Protein AF-A0A7R9T7M6-F1 (afdb_monomer_lite)

InterPro domains:
  IPR004457 Zinc finger, ZPR1-type [SM00709] (101-233)
  IPR042451 ZPR1, A/B domain [G3DSA:2.60.120.1040] (123-251)

Secondary structure (DSSP, 8-state):
-------GGG--HHHHHHHHHHH------HHHHHHHHHHHHHHHHHSTT--EEHHHHHHHHHHHHT-SSHHHHHHHHTS-HHHHHTT-TTEEEEEEE-TTSTT-EEEEEEEPPPPPTTT---EEEEEEE-SHHHHT-EEEE-TT-EEEEGGGTEEE---SS-EEEEHHHHHHHHHHHHHHHHHHH---TT-HHHHHHHHHHHHHHHHHHHHHTTSS-EEEEEEETTS--EEES-TT-EEEEPPTTS----TTHHHHHHHHHHHHHT-----

Structure (mmCIF, N/CA/C/O backbone):
data_AF-A0A7R9T7M6-F1
#
_entry.id   AF-A0A7R9T7M6-F1
#
loop_
_atom_site.group_PDB
_atom_site.id
_atom_site.type_symbol
_atom_site.label_atom_id
_atom_site.label_alt_id
_atom_site.label_comp_id
_atom_site.label_asym_id
_atom_site.label_entity_id
_atom_site.label_seq_id
_atom_site.pdbx_PDB_ins_code
_atom_site.Cartn_x
_atom_site.Cartn_y
_atom_site.Cartn_z
_atom_site.occupancy
_atom_site.B_iso_or_equiv
_atom_site.auth_seq_id
_atom_site.auth_comp_id
_atom_site.auth_asym_id
_atom_site.auth_atom_id
_atom_site.pdbx_PDB_model_num
ATOM 1 N N . MET A 1 1 ? 20.165 -19.555 -11.613 1.00 26.59 1 MET A N 1
ATOM 2 C CA . MET A 1 1 ? 18.850 -20.004 -12.115 1.00 26.59 1 MET A CA 1
ATOM 3 C C . MET A 1 1 ? 17.919 -18.823 -11.956 1.00 26.59 1 MET A C 1
ATOM 5 O O . MET A 1 1 ? 17.530 -18.530 -10.836 1.00 26.59 1 MET A O 1
ATOM 9 N N . VAL A 1 2 ? 17.694 -18.078 -13.038 1.00 29.91 2 VAL A N 1
ATOM 10 C CA . VAL A 1 2 ? 16.733 -16.970 -13.051 1.00 29.91 2 VAL A CA 1
ATOM 11 C C . VAL A 1 2 ? 15.362 -17.619 -12.902 1.00 29.91 2 VAL A C 1
ATOM 13 O O . VAL A 1 2 ? 15.039 -18.523 -13.669 1.00 29.91 2 VAL A O 1
ATOM 16 N N . ALA A 1 3 ? 14.625 -17.280 -11.847 1.00 33.56 3 ALA A N 1
ATOM 17 C CA . ALA A 1 3 ? 13.249 -17.732 -11.719 1.00 33.56 3 ALA A CA 1
ATOM 18 C C . ALA A 1 3 ? 12.475 -17.236 -12.946 1.00 33.56 3 ALA A C 1
ATOM 20 O O . ALA A 1 3 ? 12.619 -16.064 -13.285 1.00 33.56 3 ALA A O 1
ATOM 21 N N . ASP A 1 4 ? 11.690 -18.105 -13.590 1.00 39.44 4 ASP A N 1
ATOM 22 C CA . ASP A 1 4 ? 10.742 -17.694 -14.630 1.00 39.44 4 ASP A CA 1
ATOM 23 C C . ASP A 1 4 ? 9.911 -16.528 -14.080 1.00 39.44 4 ASP A C 1
ATOM 25 O O . ASP A 1 4 ? 9.078 -16.711 -13.185 1.00 39.44 4 ASP A O 1
ATOM 29 N N . LYS A 1 5 ? 10.192 -15.310 -14.556 1.00 51.59 5 LYS A N 1
ATOM 30 C CA . LYS A 1 5 ? 9.305 -14.172 -14.347 1.00 51.59 5 LYS A CA 1
ATOM 31 C C . LYS A 1 5 ? 8.042 -14.488 -15.131 1.00 51.59 5 LYS A C 1
ATOM 33 O O . LYS A 1 5 ? 8.109 -14.677 -16.343 1.00 51.59 5 LYS A O 1
ATOM 38 N N . LYS A 1 6 ? 6.904 -14.569 -14.442 1.00 55.44 6 LYS A N 1
ATOM 39 C CA . LYS A 1 6 ? 5.615 -14.560 -15.131 1.00 55.44 6 LYS A CA 1
ATOM 40 C C . LYS A 1 6 ? 5.494 -13.241 -15.891 1.00 55.44 6 LYS A C 1
ATOM 42 O O . LYS A 1 6 ? 5.838 -12.184 -15.363 1.00 55.44 6 LYS A O 1
ATOM 47 N N . ASP A 1 7 ? 5.071 -13.333 -17.142 1.00 62.75 7 ASP A N 1
ATOM 48 C CA . ASP A 1 7 ? 4.984 -12.209 -18.064 1.00 62.75 7 ASP A CA 1
ATOM 49 C C . ASP A 1 7 ? 3.784 -11.316 -17.721 1.00 62.75 7 ASP A C 1
ATOM 51 O O . ASP A 1 7 ? 2.726 -11.434 -18.332 1.00 62.75 7 ASP A O 1
ATOM 55 N N . LEU A 1 8 ? 3.946 -10.431 -16.728 1.00 64.00 8 LEU A N 1
ATOM 56 C CA . LEU A 1 8 ? 2.898 -9.502 -16.280 1.00 64.00 8 LEU A CA 1
ATOM 57 C C . LEU A 1 8 ? 2.374 -8.583 -17.393 1.00 64.00 8 LEU A C 1
ATOM 59 O O . LEU A 1 8 ? 1.285 -8.038 -17.242 1.00 64.00 8 LEU A O 1
ATOM 63 N N . ALA A 1 9 ? 3.105 -8.410 -18.502 1.00 59.19 9 ALA A N 1
ATOM 64 C CA . ALA A 1 9 ? 2.624 -7.633 -19.645 1.00 59.19 9 ALA A CA 1
ATOM 65 C C . ALA A 1 9 ? 1.477 -8.334 -20.396 1.00 59.19 9 ALA A C 1
ATOM 67 O O . ALA A 1 9 ? 0.736 -7.678 -21.126 1.00 59.19 9 ALA A O 1
ATOM 68 N N . ASN A 1 10 ? 1.322 -9.647 -20.203 1.00 64.19 10 ASN A N 1
ATOM 69 C CA . ASN A 1 10 ? 0.292 -10.479 -20.822 1.00 64.19 10 ASN A CA 1
ATOM 70 C C . ASN A 1 10 ? -0.697 -11.070 -19.801 1.00 64.19 10 ASN A C 1
ATOM 72 O O . ASN A 1 10 ? -1.450 -11.984 -20.135 1.00 64.19 10 ASN A O 1
ATOM 76 N N . VAL A 1 11 ? -0.690 -10.578 -18.559 1.00 62.06 11 VAL A N 1
ATOM 77 C CA . VAL A 1 11 ? -1.586 -11.050 -17.497 1.00 62.06 11 VAL A CA 1
ATOM 78 C C . VAL A 1 11 ? -2.894 -10.277 -17.536 1.00 62.06 11 VAL A C 1
ATOM 80 O O . VAL A 1 11 ? -2.900 -9.047 -17.547 1.00 62.06 11 VAL A O 1
ATOM 83 N N . ASP A 1 12 ? -4.005 -11.011 -17.523 1.00 72.31 12 ASP A N 1
ATOM 84 C CA . ASP A 1 12 ? -5.342 -10.429 -17.432 1.00 72.31 12 ASP A CA 1
ATOM 85 C C . ASP A 1 12 ? -5.496 -9.615 -16.136 1.00 72.31 12 ASP A C 1
ATOM 87 O O . ASP A 1 12 ? -4.990 -10.004 -15.078 1.00 72.31 12 ASP A O 1
ATOM 91 N N . ALA A 1 13 ? -6.239 -8.505 -16.199 1.00 75.12 13 ALA A N 1
ATOM 92 C CA . ALA A 1 13 ? -6.405 -7.575 -15.077 1.00 75.12 13 ALA A CA 1
ATOM 93 C C . ALA A 1 13 ? -6.830 -8.254 -13.763 1.00 75.12 13 ALA A C 1
ATOM 95 O O . ALA A 1 13 ? -6.310 -7.911 -12.706 1.00 75.12 13 ALA A O 1
ATOM 96 N N . GLU A 1 14 ? -7.693 -9.270 -13.850 1.00 74.94 14 GLU A N 1
ATOM 97 C CA . GLU A 1 14 ? -8.185 -10.057 -12.712 1.00 74.94 14 GLU A CA 1
ATOM 98 C C . GLU A 1 14 ? -7.056 -10.695 -11.882 1.00 74.94 14 GLU A C 1
ATOM 100 O O . GLU A 1 14 ? -7.144 -10.775 -10.660 1.00 74.94 14 GLU A O 1
ATOM 105 N N . ASN A 1 15 ? -5.966 -11.121 -12.528 1.00 76.50 15 ASN A N 1
ATOM 106 C CA . ASN A 1 15 ? -4.868 -11.828 -11.863 1.00 76.50 15 ASN A CA 1
ATOM 107 C C . ASN A 1 15 ? -3.643 -10.943 -11.606 1.00 76.50 15 ASN A C 1
ATOM 109 O O . ASN A 1 15 ? -2.730 -11.362 -10.890 1.00 76.50 15 ASN A O 1
ATOM 113 N N . PHE A 1 16 ? -3.618 -9.722 -12.144 1.00 78.19 16 PHE A N 1
ATOM 114 C CA . PHE A 1 16 ? -2.448 -8.845 -12.140 1.00 78.19 16 PHE A CA 1
ATOM 115 C C . PHE A 1 16 ? -1.854 -8.638 -10.738 1.00 78.19 16 PHE A C 1
ATOM 117 O O . PHE A 1 16 ? -0.660 -8.864 -10.526 1.00 78.19 16 PHE A O 1
ATOM 124 N N . GLY A 1 17 ? -2.682 -8.268 -9.756 1.00 66.25 17 GLY A N 1
ATOM 125 C CA . GLY A 1 17 ? -2.219 -8.031 -8.388 1.00 66.25 17 GLY A CA 1
ATOM 126 C C . GLY A 1 17 ? -1.699 -9.291 -7.692 1.00 66.25 17 GLY A C 1
ATOM 127 O O . GLY A 1 17 ? -0.686 -9.241 -6.994 1.00 66.25 17 GLY A O 1
ATOM 128 N N . SER A 1 18 ? -2.338 -10.443 -7.914 1.00 73.62 18 SER A N 1
ATOM 129 C CA . SER A 1 18 ? -1.882 -11.712 -7.334 1.00 73.62 18 SER A CA 1
ATOM 130 C C . SER A 1 18 ? -0.557 -12.167 -7.948 1.00 73.62 18 SER A C 1
ATOM 132 O O . SER A 1 18 ? 0.359 -12.562 -7.227 1.00 73.62 18 SER A O 1
ATOM 134 N N . GLU A 1 19 ? -0.422 -12.084 -9.273 1.00 72.88 19 GLU A N 1
ATOM 135 C CA . GLU A 1 19 ? 0.810 -12.465 -9.970 1.00 72.88 19 GLU A CA 1
ATOM 136 C C . GLU A 1 19 ? 1.983 -11.546 -9.604 1.00 72.88 19 GLU A C 1
ATOM 138 O O . GLU A 1 19 ? 3.129 -11.996 -9.474 1.00 72.88 19 GLU A O 1
ATOM 143 N N . MET A 1 20 ? 1.684 -10.271 -9.353 1.00 68.88 20 MET A N 1
ATOM 144 C CA . MET A 1 20 ? 2.630 -9.317 -8.792 1.00 68.88 20 MET A CA 1
ATOM 145 C C . MET A 1 20 ? 3.139 -9.775 -7.424 1.00 68.88 20 MET A C 1
ATOM 147 O O . MET A 1 20 ? 4.343 -9.888 -7.212 1.00 68.88 20 MET A O 1
ATOM 151 N N . LEU A 1 21 ? 2.247 -10.129 -6.503 1.00 65.38 21 LEU A N 1
ATOM 152 C CA . LEU A 1 21 ? 2.640 -10.629 -5.181 1.00 65.38 21 LEU A CA 1
ATOM 153 C C . LEU A 1 21 ? 3.365 -11.993 -5.228 1.00 65.38 21 LEU A C 1
ATOM 155 O O . LEU A 1 21 ? 4.101 -12.346 -4.304 1.00 65.38 21 LEU A O 1
ATOM 159 N N . ASP A 1 22 ? 3.189 -12.781 -6.290 1.00 66.50 22 ASP A N 1
ATOM 160 C CA . ASP A 1 22 ? 3.896 -14.051 -6.517 1.00 66.50 22 ASP A CA 1
ATOM 161 C C . ASP A 1 22 ? 5.348 -13.913 -6.962 1.00 66.50 22 ASP A C 1
ATOM 163 O O . ASP A 1 22 ? 6.158 -14.814 -6.718 1.00 66.50 22 ASP A O 1
ATOM 167 N N . SER A 1 23 ? 5.693 -12.793 -7.581 1.00 61.81 23 SER A N 1
ATOM 168 C CA . SER A 1 23 ? 7.027 -12.568 -8.134 1.00 61.81 23 SER A CA 1
ATOM 169 C C . SER A 1 23 ? 7.979 -11.859 -7.169 1.00 61.81 23 SER A C 1
ATOM 171 O O . SER A 1 23 ? 9.188 -11.907 -7.394 1.00 61.81 23 SER A O 1
ATOM 173 N N . PHE A 1 24 ? 7.487 -11.310 -6.052 1.00 63.59 24 PHE A N 1
ATOM 174 C CA . PHE A 1 24 ? 8.335 -10.780 -4.980 1.00 63.59 24 PHE A CA 1
ATOM 175 C C . PHE A 1 24 ? 9.126 -11.907 -4.293 1.00 63.59 24 PHE A C 1
ATOM 177 O O . PHE A 1 24 ? 8.560 -12.757 -3.604 1.00 63.59 24 PHE A O 1
ATOM 184 N N . LYS A 1 25 ? 10.452 -11.927 -4.490 1.00 59.00 25 LYS A N 1
ATOM 185 C CA . LYS A 1 25 ? 11.359 -12.965 -3.951 1.00 59.00 25 LYS A CA 1
ATOM 186 C C . LYS A 1 25 ? 12.573 -12.427 -3.177 1.00 59.00 25 LYS A C 1
ATOM 188 O O . LYS A 1 25 ? 13.532 -13.174 -2.999 1.00 59.00 25 LYS A O 1
ATOM 193 N N . ILE A 1 26 ? 12.560 -11.174 -2.719 1.00 59.03 26 ILE A N 1
ATOM 194 C CA . ILE A 1 26 ? 13.730 -10.556 -2.066 1.00 59.03 26 ILE A CA 1
ATOM 195 C C . ILE A 1 26 ? 13.467 -10.276 -0.584 1.00 59.03 26 ILE A C 1
ATOM 197 O O . ILE A 1 26 ? 12.419 -9.748 -0.226 1.00 59.03 26 ILE A O 1
ATOM 201 N N . ASP A 1 27 ? 14.442 -10.613 0.262 1.00 57.72 27 ASP A N 1
ATOM 202 C CA . ASP A 1 27 ? 14.454 -10.355 1.708 1.00 57.72 27 ASP A CA 1
ATOM 203 C C . ASP A 1 27 ? 15.099 -8.988 2.026 1.00 57.72 27 ASP A C 1
ATOM 205 O O . ASP A 1 27 ? 16.251 -8.909 2.461 1.00 57.72 27 ASP A O 1
ATOM 209 N N . ILE A 1 28 ? 14.362 -7.902 1.780 1.00 60.88 28 ILE A N 1
ATOM 210 C CA . ILE A 1 28 ? 14.754 -6.512 2.096 1.00 60.88 28 ILE A CA 1
ATOM 211 C C . ILE A 1 28 ? 13.865 -5.975 3.224 1.00 60.88 28 ILE A C 1
ATOM 213 O O . ILE A 1 28 ? 12.749 -6.459 3.435 1.00 60.88 28 ILE A O 1
ATOM 217 N N . SER A 1 29 ? 14.356 -4.988 3.985 1.00 63.25 29 SER A N 1
ATOM 218 C CA . SER A 1 29 ? 13.509 -4.308 4.969 1.00 63.25 29 SER A CA 1
ATOM 219 C C . SER A 1 29 ? 12.301 -3.676 4.256 1.00 63.25 29 SER A C 1
ATOM 221 O O . SER A 1 29 ? 12.429 -3.076 3.190 1.00 63.25 29 SER A O 1
ATOM 223 N N . HIS A 1 30 ? 11.102 -3.830 4.820 1.00 59.34 30 HIS A N 1
ATOM 224 C CA . HIS A 1 30 ? 9.874 -3.394 4.141 1.00 59.34 30 HIS A CA 1
ATOM 225 C C . HIS A 1 30 ? 9.868 -1.870 3.911 1.00 59.34 30 HIS A C 1
ATOM 227 O O . HIS A 1 30 ? 9.389 -1.400 2.886 1.00 59.34 30 HIS A O 1
ATOM 233 N N . GLN A 1 31 ? 10.502 -1.116 4.815 1.00 62.97 31 GLN A N 1
ATOM 234 C CA . GLN A 1 31 ? 10.629 0.337 4.738 1.00 62.97 31 GLN A CA 1
ATOM 235 C C . GLN A 1 31 ? 11.532 0.811 3.587 1.00 62.97 31 GLN A C 1
ATOM 237 O O . GLN A 1 31 ? 11.170 1.754 2.887 1.00 62.97 31 GLN A O 1
ATOM 242 N N . GLU A 1 32 ? 12.686 0.170 3.369 1.00 67.25 32 GLU A N 1
ATOM 243 C CA . GLU A 1 32 ? 13.579 0.548 2.263 1.00 67.25 32 GLU A CA 1
ATOM 244 C C . GLU A 1 32 ? 12.990 0.131 0.915 1.00 67.25 32 GLU A C 1
ATOM 246 O O . GLU A 1 32 ? 13.025 0.891 -0.050 1.00 67.25 32 GLU A O 1
ATOM 251 N N . MET A 1 33 ? 12.335 -1.031 0.866 1.00 67.25 33 MET A N 1
ATOM 252 C CA . MET A 1 33 ? 11.609 -1.465 -0.326 1.00 67.25 33 MET A CA 1
ATOM 253 C C . MET A 1 33 ? 10.501 -0.476 -0.707 1.00 67.25 33 MET A C 1
ATOM 255 O O . MET A 1 33 ? 10.380 -0.115 -1.877 1.00 67.25 33 MET A O 1
ATOM 259 N N . GLU A 1 34 ? 9.711 -0.016 0.266 1.00 67.62 34 GLU A N 1
ATOM 260 C CA . GLU A 1 34 ? 8.653 0.967 0.036 1.00 67.62 34 GLU A CA 1
ATOM 261 C C . GLU A 1 34 ? 9.217 2.274 -0.530 1.00 67.62 34 GLU A C 1
ATOM 263 O O . GLU A 1 34 ? 8.734 2.751 -1.556 1.00 67.62 34 GLU A O 1
ATOM 268 N N . ARG A 1 35 ? 10.261 2.826 0.100 1.00 73.56 35 ARG A N 1
ATOM 269 C CA . ARG A 1 35 ? 10.910 4.068 -0.348 1.00 73.56 35 ARG A CA 1
ATOM 270 C C . ARG A 1 35 ? 11.387 3.962 -1.792 1.00 73.56 35 ARG A C 1
ATOM 272 O O . ARG A 1 35 ? 11.075 4.827 -2.603 1.00 73.56 35 ARG A O 1
ATOM 279 N N . ILE A 1 36 ? 12.061 2.868 -2.132 1.00 77.81 36 ILE A N 1
ATOM 280 C CA . ILE A 1 36 ? 12.611 2.663 -3.473 1.00 77.81 36 ILE A CA 1
ATOM 281 C C . ILE A 1 36 ? 11.504 2.474 -4.513 1.00 77.81 36 ILE A C 1
ATOM 283 O O . ILE A 1 36 ? 11.576 3.067 -5.585 1.00 77.81 36 ILE A O 1
ATOM 287 N N . ILE A 1 37 ? 10.461 1.688 -4.218 1.00 74.44 37 ILE A N 1
ATOM 288 C CA . ILE A 1 37 ? 9.318 1.519 -5.133 1.00 74.44 37 ILE A CA 1
ATOM 289 C C . ILE A 1 37 ? 8.630 2.864 -5.374 1.00 74.44 37 ILE A C 1
ATOM 291 O O . ILE A 1 37 ? 8.302 3.194 -6.512 1.00 74.44 37 ILE A O 1
ATOM 295 N N . VAL A 1 38 ? 8.444 3.655 -4.316 1.00 74.31 38 VAL A N 1
ATOM 296 C CA . VAL A 1 38 ? 7.836 4.982 -4.402 1.00 74.31 38 VAL A CA 1
ATOM 297 C C . VAL A 1 38 ? 8.641 5.913 -5.311 1.00 74.31 38 VAL A C 1
ATOM 299 O O . VAL A 1 38 ? 8.046 6.546 -6.187 1.00 74.31 38 VAL A O 1
ATOM 302 N N . GLU A 1 39 ? 9.962 5.983 -5.142 1.00 80.56 39 GLU A N 1
ATOM 303 C CA . GLU A 1 39 ? 10.810 6.828 -5.990 1.00 80.56 39 GLU A CA 1
ATOM 304 C C . GLU A 1 39 ? 10.889 6.300 -7.432 1.00 80.56 39 GLU A C 1
ATOM 306 O O . GLU A 1 39 ? 10.740 7.065 -8.384 1.00 80.56 39 GLU A O 1
ATOM 311 N N . LEU A 1 40 ? 10.985 4.982 -7.637 1.00 78.38 40 LEU A N 1
ATOM 312 C CA . LEU A 1 40 ? 10.927 4.373 -8.974 1.00 78.38 40 LEU A CA 1
ATOM 313 C C . LEU A 1 40 ? 9.618 4.691 -9.709 1.00 78.38 40 LEU A C 1
ATOM 315 O O . LEU A 1 40 ? 9.636 4.982 -10.910 1.00 78.38 40 LEU A O 1
ATOM 319 N N . GLU A 1 41 ? 8.481 4.667 -9.009 1.00 73.56 41 GLU A N 1
ATOM 320 C CA . GLU A 1 41 ? 7.201 5.083 -9.581 1.00 73.56 41 GLU A CA 1
ATOM 321 C C . GLU A 1 41 ? 7.191 6.571 -9.939 1.00 73.56 41 GLU A C 1
ATOM 323 O O . GLU A 1 41 ? 6.655 6.934 -10.988 1.00 73.56 41 GLU A O 1
ATOM 328 N N . LEU A 1 42 ? 7.764 7.438 -9.098 1.00 75.94 42 LEU A N 1
ATOM 329 C CA . LEU A 1 42 ? 7.875 8.871 -9.384 1.00 75.94 42 LEU A CA 1
ATOM 330 C C . LEU A 1 42 ? 8.721 9.123 -10.637 1.00 75.94 42 LEU A C 1
ATOM 332 O O . LEU A 1 42 ? 8.280 9.843 -11.534 1.00 75.94 42 LEU A O 1
ATOM 336 N N . ILE A 1 43 ? 9.867 8.455 -10.760 1.00 76.06 43 ILE A N 1
ATOM 337 C CA . ILE A 1 43 ? 10.728 8.525 -11.946 1.00 76.06 43 ILE A CA 1
ATOM 338 C C . ILE A 1 43 ? 9.951 8.096 -13.188 1.00 76.06 43 ILE A C 1
ATOM 340 O O . ILE A 1 43 ? 9.922 8.816 -14.189 1.00 76.06 43 ILE A O 1
ATOM 344 N N . TYR A 1 44 ? 9.257 6.959 -13.124 1.00 72.38 44 TYR A N 1
ATOM 345 C CA . TYR A 1 44 ? 8.462 6.475 -14.247 1.00 72.38 44 TYR A CA 1
ATOM 346 C C . TYR A 1 44 ? 7.319 7.426 -14.628 1.00 72.38 44 TYR A C 1
ATOM 348 O O . TYR A 1 44 ? 7.027 7.572 -15.814 1.00 72.38 44 TYR A O 1
ATOM 356 N N . ARG A 1 45 ? 6.693 8.126 -13.669 1.00 68.69 45 ARG A N 1
ATOM 357 C CA . ARG A 1 45 ? 5.653 9.132 -13.973 1.00 68.69 45 ARG A CA 1
ATOM 358 C C . ARG A 1 45 ? 6.170 10.249 -14.865 1.00 68.69 45 ARG A C 1
ATOM 360 O O . ARG A 1 45 ? 5.418 10.726 -15.709 1.00 68.69 45 ARG A O 1
ATOM 367 N N . THR A 1 46 ? 7.428 10.650 -14.699 1.00 72.50 46 THR A N 1
ATOM 368 C CA . THR A 1 46 ? 8.031 11.681 -15.555 1.00 72.50 46 THR A CA 1
ATOM 369 C C . THR A 1 46 ? 8.300 11.176 -16.975 1.00 72.50 46 THR A C 1
ATOM 371 O O . THR A 1 46 ? 8.364 11.970 -17.912 1.00 72.50 46 THR A O 1
ATOM 374 N N . GLN A 1 47 ? 8.447 9.857 -17.162 1.00 70.88 47 GLN A N 1
ATOM 375 C CA . GLN A 1 47 ? 8.844 9.235 -18.429 1.00 70.88 47 GLN A CA 1
ATOM 376 C C . GLN A 1 47 ? 8.109 7.899 -18.679 1.00 70.88 47 GLN A C 1
ATOM 378 O O . GLN A 1 47 ? 8.744 6.841 -18.760 1.00 70.88 47 GLN A O 1
ATOM 383 N N . PRO A 1 48 ? 6.771 7.914 -18.831 1.00 66.94 48 PRO A N 1
ATOM 384 C CA . PRO A 1 48 ? 5.978 6.693 -18.908 1.00 66.94 48 PRO A CA 1
ATOM 385 C C . PRO A 1 48 ? 6.306 5.876 -20.163 1.00 66.94 48 PRO A C 1
ATOM 387 O O . PRO A 1 48 ? 6.468 6.410 -21.261 1.00 66.94 48 PRO A O 1
ATOM 390 N N . GLY A 1 49 ? 6.393 4.555 -19.997 1.00 66.38 49 GLY A N 1
ATOM 391 C CA . GLY A 1 49 ? 6.622 3.582 -21.071 1.00 66.38 49 GLY A CA 1
ATOM 392 C C . GLY A 1 49 ? 8.039 3.549 -21.656 1.00 66.38 49 GLY A C 1
ATOM 393 O O . GLY A 1 49 ? 8.310 2.694 -22.502 1.00 66.38 49 GLY A O 1
ATOM 394 N N . LYS A 1 50 ? 8.946 4.434 -21.221 1.00 80.81 50 LYS A N 1
ATOM 395 C CA . LYS A 1 50 ? 10.333 4.477 -21.704 1.00 80.81 50 LYS A CA 1
ATOM 396 C C . LYS A 1 50 ? 11.230 3.512 -20.931 1.00 80.81 50 LYS A C 1
ATOM 398 O O . LYS A 1 50 ? 11.042 3.284 -19.739 1.00 80.81 50 LYS A O 1
ATOM 403 N N . TRP A 1 51 ? 12.224 2.972 -21.629 1.00 87.44 51 TRP A N 1
ATOM 404 C CA . TRP A 1 51 ? 13.330 2.235 -21.026 1.00 87.44 51 TRP A CA 1
ATOM 405 C C . TRP A 1 51 ? 14.294 3.214 -20.355 1.00 87.44 51 TRP A C 1
ATOM 407 O O . TRP A 1 51 ? 14.803 4.134 -20.994 1.00 87.44 51 TRP A O 1
ATOM 417 N N . LEU A 1 52 ? 14.532 3.017 -19.063 1.00 88.50 52 LEU A N 1
ATOM 418 C CA . LEU A 1 52 ? 15.370 3.864 -18.225 1.00 88.50 52 LEU A CA 1
ATOM 419 C C . LEU A 1 52 ? 16.718 3.180 -17.960 1.00 88.50 52 LEU A C 1
ATOM 421 O O . LEU A 1 52 ? 16.743 1.990 -17.642 1.00 88.50 52 LEU A O 1
ATOM 425 N N . PRO A 1 53 ? 17.850 3.899 -18.062 1.00 90.19 53 PRO A N 1
ATOM 426 C CA . PRO A 1 53 ? 19.170 3.325 -17.819 1.00 90.19 53 PRO A CA 1
ATOM 427 C C . PRO A 1 53 ? 19.378 3.017 -16.331 1.00 90.19 53 PRO A C 1
ATOM 429 O O . PRO A 1 53 ? 19.418 3.933 -15.510 1.00 90.19 53 PRO A O 1
ATOM 432 N N . MET A 1 54 ? 19.597 1.741 -15.992 1.00 91.06 54 MET A N 1
ATOM 433 C CA . MET A 1 54 ? 19.728 1.280 -14.601 1.00 91.06 54 MET A CA 1
ATOM 434 C C . MET A 1 54 ? 20.831 2.014 -13.843 1.00 91.06 54 MET A C 1
ATOM 436 O O . MET A 1 54 ? 20.603 2.471 -12.733 1.00 91.06 54 MET A O 1
ATOM 440 N N . HIS A 1 55 ? 22.009 2.176 -14.452 1.00 89.88 55 HIS A N 1
ATOM 441 C CA . HIS A 1 55 ? 23.143 2.824 -13.790 1.00 89.88 55 HIS A CA 1
ATOM 442 C C . HIS A 1 55 ? 22.849 4.284 -13.416 1.00 89.88 55 HIS A C 1
ATOM 444 O O . HIS A 1 55 ? 23.212 4.730 -12.333 1.00 89.88 55 HIS A O 1
ATOM 450 N N . GLY A 1 56 ? 22.173 5.032 -14.295 1.00 88.94 56 GLY A N 1
ATOM 451 C CA . GLY A 1 56 ? 21.810 6.422 -14.012 1.00 88.94 56 GLY A CA 1
ATOM 452 C C . GLY A 1 56 ? 20.807 6.519 -12.866 1.00 88.94 56 GLY A C 1
ATOM 453 O O . GLY A 1 56 ? 21.005 7.305 -11.947 1.00 88.94 56 GLY A O 1
ATOM 454 N N . ILE A 1 57 ? 19.778 5.669 -12.897 1.00 90.38 57 ILE A N 1
ATOM 455 C CA . ILE A 1 57 ? 18.747 5.639 -11.857 1.00 90.38 57 ILE A CA 1
ATOM 456 C C . ILE A 1 57 ? 19.297 5.149 -10.513 1.00 90.38 57 ILE A C 1
ATOM 458 O O . ILE A 1 57 ? 18.956 5.721 -9.488 1.00 90.38 57 ILE A O 1
ATOM 462 N N . CYS A 1 58 ? 20.178 4.148 -10.502 1.00 91.81 58 CYS A N 1
ATOM 463 C CA . CYS A 1 58 ? 20.801 3.639 -9.281 1.00 91.81 58 CYS A CA 1
ATOM 464 C C . CYS A 1 58 ? 21.562 4.734 -8.525 1.00 91.81 58 CYS A C 1
ATOM 466 O O . CYS A 1 58 ? 21.363 4.903 -7.329 1.00 91.81 58 CYS A O 1
ATOM 468 N N . ASN A 1 59 ? 22.401 5.499 -9.234 1.00 90.69 59 ASN A N 1
ATOM 469 C CA . ASN A 1 59 ? 23.146 6.608 -8.631 1.00 90.69 59 ASN A CA 1
ATOM 470 C C . ASN A 1 59 ? 22.204 7.691 -8.091 1.00 90.69 59 ASN A C 1
ATOM 472 O O . ASN A 1 59 ? 22.435 8.225 -7.014 1.00 90.69 59 ASN A O 1
ATOM 476 N N . MET A 1 60 ? 21.149 8.007 -8.847 1.00 89.88 60 MET A N 1
ATOM 477 C CA . MET A 1 60 ? 20.175 9.021 -8.452 1.00 89.88 60 MET A CA 1
ATOM 478 C C . MET A 1 60 ? 19.416 8.611 -7.184 1.00 89.88 60 MET A C 1
ATOM 480 O O . MET A 1 60 ? 19.314 9.402 -6.257 1.00 89.88 60 MET A O 1
ATOM 484 N N . LEU A 1 61 ? 18.943 7.362 -7.119 1.00 89.62 61 LEU A N 1
ATOM 485 C CA . LEU A 1 61 ? 18.236 6.831 -5.953 1.00 89.62 61 LEU A CA 1
ATOM 486 C C . LEU A 1 61 ? 19.133 6.748 -4.717 1.00 89.62 61 LEU A C 1
ATOM 488 O O . LEU A 1 61 ? 18.670 7.061 -3.626 1.00 89.62 61 LEU A O 1
ATOM 492 N N . ALA A 1 62 ? 20.396 6.340 -4.876 1.00 89.94 62 ALA A N 1
ATOM 493 C CA . ALA A 1 62 ? 21.348 6.307 -3.769 1.00 89.94 62 ALA A CA 1
ATOM 494 C C . ALA A 1 62 ? 21.503 7.705 -3.137 1.00 89.94 62 ALA A C 1
ATOM 496 O O . ALA A 1 62 ? 21.357 7.846 -1.925 1.00 89.94 62 ALA A O 1
ATOM 497 N N . ASP A 1 63 ? 21.692 8.739 -3.965 1.00 88.75 63 ASP A N 1
ATOM 498 C CA . ASP A 1 63 ? 21.820 10.133 -3.518 1.00 88.75 63 ASP A CA 1
ATOM 499 C C . ASP A 1 63 ? 20.519 10.663 -2.881 1.00 88.75 63 ASP A C 1
ATOM 501 O O . ASP A 1 63 ? 20.533 11.209 -1.778 1.00 88.75 63 ASP A O 1
ATOM 505 N N . GLU A 1 64 ? 19.365 10.442 -3.521 1.00 86.00 64 GLU A N 1
ATOM 506 C CA . GLU A 1 64 ? 18.059 10.910 -3.026 1.00 86.00 64 GLU A CA 1
ATOM 507 C C . GLU A 1 64 ? 17.644 10.263 -1.698 1.00 86.00 64 GLU A C 1
ATOM 509 O O . GLU A 1 64 ? 17.036 10.917 -0.846 1.00 86.00 64 GLU A O 1
ATOM 514 N N . LEU A 1 65 ? 17.977 8.986 -1.504 1.00 84.56 65 LEU A N 1
ATOM 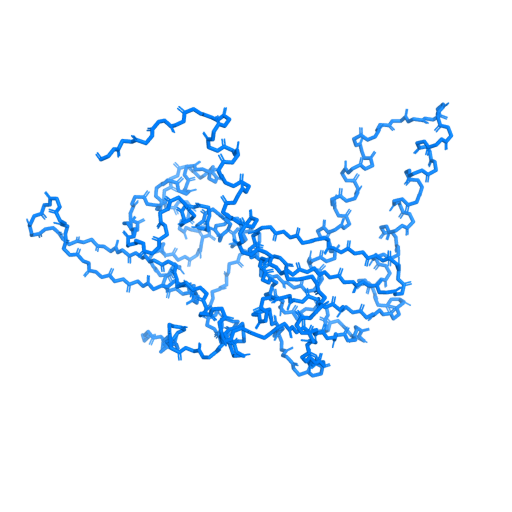515 C CA . LEU A 1 65 ? 17.677 8.247 -0.277 1.00 84.56 65 LEU A CA 1
ATOM 516 C C . LEU A 1 65 ? 18.731 8.466 0.822 1.00 84.56 65 LEU A C 1
ATOM 518 O O . LEU A 1 65 ? 18.526 8.025 1.955 1.00 84.56 65 LEU A O 1
ATOM 522 N N . GLY A 1 66 ? 19.802 9.208 0.524 1.00 87.62 66 GLY A N 1
ATOM 523 C CA . GLY A 1 66 ? 20.814 9.633 1.489 1.00 87.62 66 GLY A CA 1
ATOM 524 C C . GLY A 1 66 ? 21.899 8.598 1.780 1.00 87.62 66 GLY A C 1
ATOM 525 O O . GLY A 1 66 ? 22.477 8.639 2.866 1.00 87.62 66 GLY A O 1
ATOM 526 N N . TYR A 1 67 ? 22.162 7.687 0.842 1.00 90.81 67 TYR A N 1
ATOM 527 C CA . TYR A 1 67 ? 23.301 6.771 0.894 1.00 90.81 67 TYR A CA 1
ATOM 528 C C . TYR A 1 67 ? 24.593 7.489 0.477 1.00 90.81 67 TYR A C 1
ATOM 530 O O . TYR A 1 67 ? 24.574 8.377 -0.376 1.00 90.81 67 TYR A O 1
ATOM 538 N N . GLU A 1 68 ? 25.721 7.116 1.081 1.00 90.12 68 GLU A N 1
ATOM 539 C CA . GLU A 1 68 ? 27.041 7.692 0.792 1.00 90.12 68 GLU A CA 1
ATOM 540 C C . GLU A 1 68 ? 27.503 7.351 -0.631 1.00 90.12 68 GLU A C 1
ATOM 542 O O . GLU A 1 68 ? 28.059 8.202 -1.332 1.00 90.12 68 GLU A O 1
ATOM 547 N N . ASP A 1 69 ? 27.250 6.117 -1.065 1.00 91.69 69 ASP A N 1
ATOM 548 C CA . ASP A 1 69 ? 27.555 5.632 -2.403 1.00 91.69 69 ASP A CA 1
ATOM 549 C C . ASP A 1 69 ? 26.634 4.471 -2.831 1.00 91.69 69 ASP A C 1
ATOM 551 O O . ASP A 1 69 ? 25.725 4.039 -2.116 1.00 91.69 69 ASP A O 1
ATOM 555 N N . VAL A 1 70 ? 26.847 3.989 -4.059 1.00 91.56 70 VAL A N 1
ATOM 556 C CA . VAL A 1 70 ? 26.098 2.855 -4.620 1.00 91.56 70 VAL A CA 1
ATOM 557 C C . VAL A 1 70 ? 26.400 1.553 -3.877 1.00 91.56 70 VAL A C 1
ATOM 559 O O . VAL A 1 70 ? 25.514 0.707 -3.795 1.00 91.56 70 VAL A O 1
ATOM 562 N N . ASP A 1 71 ? 27.598 1.394 -3.313 1.00 93.31 71 ASP A N 1
ATOM 563 C CA . ASP A 1 71 ? 27.972 0.169 -2.607 1.00 93.31 71 ASP A CA 1
ATOM 564 C C . ASP A 1 71 ? 27.171 0.059 -1.291 1.00 93.31 71 ASP A C 1
ATOM 566 O O . ASP A 1 71 ? 26.594 -0.992 -1.011 1.00 93.31 71 ASP A O 1
ATOM 570 N N . GLU A 1 72 ? 27.030 1.156 -0.531 1.00 91.88 72 GLU A N 1
ATOM 571 C CA . GLU A 1 72 ? 26.169 1.217 0.662 1.00 91.88 72 GLU A CA 1
ATOM 572 C C . GLU A 1 72 ? 24.693 0.964 0.312 1.00 91.88 72 GLU A C 1
ATOM 574 O O . GLU A 1 72 ? 23.981 0.247 1.026 1.00 91.88 72 GLU A O 1
ATOM 579 N N . PHE A 1 73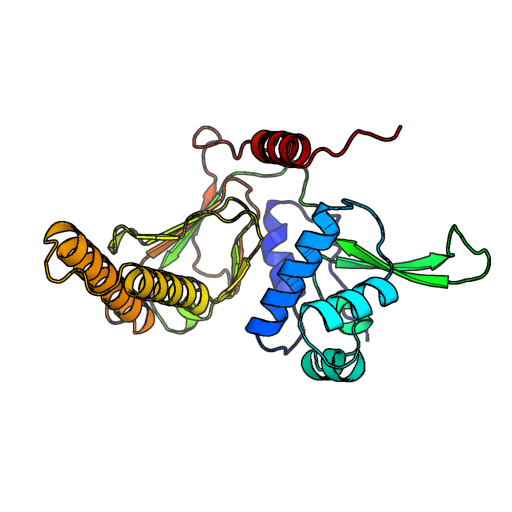 ? 24.229 1.519 -0.810 1.00 89.88 73 PHE A N 1
ATOM 580 C CA . PHE A 1 73 ? 22.865 1.307 -1.285 1.00 89.88 73 PHE A CA 1
ATOM 581 C C . PHE A 1 73 ? 22.598 -0.164 -1.646 1.00 89.88 73 PHE A C 1
ATOM 583 O O . PHE A 1 73 ? 21.597 -0.741 -1.212 1.00 89.88 73 PHE A O 1
ATOM 590 N N . GLU A 1 74 ? 23.493 -0.807 -2.397 1.00 88.81 74 GLU A N 1
ATOM 591 C CA . GLU A 1 74 ? 23.367 -2.222 -2.772 1.00 88.81 74 GLU A CA 1
ATOM 592 C C . GLU A 1 74 ? 23.509 -3.166 -1.562 1.00 88.81 74 GLU A C 1
ATOM 594 O O . GLU A 1 74 ? 22.814 -4.187 -1.481 1.00 88.81 74 GLU A O 1
ATOM 599 N N . ASP A 1 75 ? 24.317 -2.799 -0.565 1.00 87.25 75 ASP A N 1
ATOM 600 C CA . ASP A 1 75 ? 24.384 -3.506 0.717 1.00 87.25 75 ASP A CA 1
ATOM 601 C C . ASP A 1 75 ? 23.046 -3.435 1.475 1.00 87.25 75 ASP A C 1
ATOM 603 O O . ASP A 1 75 ? 22.580 -4.450 2.012 1.00 87.25 75 ASP A O 1
ATOM 607 N N . ALA A 1 76 ? 22.371 -2.278 1.473 1.00 83.38 76 ALA A N 1
ATOM 608 C CA . ALA A 1 76 ? 21.036 -2.126 2.059 1.00 83.38 76 ALA A CA 1
ATOM 609 C C . ALA A 1 76 ? 19.970 -2.956 1.317 1.00 83.38 76 ALA A C 1
ATOM 611 O O . ALA A 1 76 ? 19.075 -3.537 1.945 1.00 83.38 76 ALA A O 1
ATOM 612 N N . LEU A 1 77 ? 20.105 -3.078 -0.007 1.00 79.31 77 LEU A N 1
ATOM 613 C CA . LEU A 1 77 ? 19.304 -3.968 -0.853 1.00 79.31 77 LEU A CA 1
ATOM 614 C C . LEU A 1 77 ? 19.640 -5.455 -0.657 1.00 79.31 77 LEU A C 1
ATOM 616 O O . LEU A 1 77 ? 18.874 -6.323 -1.087 1.00 79.31 77 LEU A O 1
ATOM 620 N N . LYS A 1 78 ? 20.779 -5.769 -0.026 1.00 82.88 78 LYS A N 1
ATOM 621 C CA . LYS A 1 78 ? 21.371 -7.115 0.053 1.00 82.88 78 LYS A CA 1
ATOM 622 C C . LYS A 1 78 ? 21.549 -7.781 -1.324 1.00 82.88 78 LYS A C 1
ATOM 624 O O . LYS A 1 78 ? 21.549 -9.013 -1.421 1.00 82.88 78 LYS A O 1
ATOM 629 N N . ALA A 1 79 ? 21.644 -6.986 -2.387 1.00 83.81 79 ALA A N 1
ATOM 630 C CA . ALA A 1 79 ? 21.764 -7.420 -3.774 1.00 83.81 79 ALA A CA 1
ATOM 631 C C . ALA A 1 79 ? 22.210 -6.242 -4.650 1.00 83.81 79 ALA A C 1
ATOM 633 O O . ALA A 1 79 ? 21.876 -5.098 -4.354 1.00 83.81 79 ALA A O 1
ATOM 634 N N . ASP A 1 80 ? 22.875 -6.531 -5.772 1.00 89.06 80 ASP A N 1
ATOM 635 C CA . ASP A 1 80 ? 23.138 -5.498 -6.774 1.00 89.06 80 ASP A CA 1
ATOM 636 C C . ASP A 1 80 ? 21.823 -4.937 -7.342 1.00 89.06 80 ASP A C 1
ATOM 638 O O . ASP A 1 80 ? 20.807 -5.643 -7.431 1.00 89.06 80 ASP A O 1
ATOM 642 N N . PHE A 1 81 ? 21.830 -3.671 -7.755 1.00 88.38 81 PHE A N 1
ATOM 643 C CA . PHE A 1 81 ? 20.622 -2.955 -8.156 1.00 88.38 81 PHE A CA 1
ATOM 644 C C . PHE A 1 81 ? 19.909 -3.628 -9.333 1.00 88.38 81 PHE A C 1
ATOM 646 O O . PHE A 1 81 ? 18.679 -3.676 -9.381 1.00 88.38 81 PHE A O 1
ATOM 653 N N . LYS A 1 82 ? 20.661 -4.213 -10.274 1.00 88.62 82 LYS A N 1
ATOM 654 C CA . LYS A 1 82 ? 20.087 -4.948 -11.408 1.00 88.62 82 LYS A CA 1
ATOM 655 C C . LYS A 1 82 ? 19.350 -6.196 -10.937 1.00 88.62 82 LYS A C 1
ATOM 657 O O . LYS A 1 82 ? 18.242 -6.452 -11.410 1.00 88.62 82 LYS A O 1
ATOM 662 N N . THR A 1 83 ? 19.931 -6.963 -10.020 1.00 84.12 83 THR A N 1
ATOM 663 C CA . THR A 1 83 ? 19.277 -8.122 -9.404 1.00 84.12 83 THR A CA 1
ATOM 664 C C . THR A 1 83 ? 18.042 -7.699 -8.612 1.00 84.12 83 THR A C 1
ATOM 666 O O . THR A 1 83 ? 17.001 -8.346 -8.732 1.00 84.12 83 THR A O 1
ATOM 669 N N . PHE A 1 84 ? 18.122 -6.595 -7.865 1.00 83.69 84 PHE A N 1
ATOM 670 C CA . PHE A 1 84 ? 17.001 -6.047 -7.106 1.00 83.69 84 PHE A CA 1
ATOM 671 C C . PHE A 1 84 ? 15.827 -5.638 -8.008 1.00 83.69 84 PHE A C 1
ATOM 673 O O . PHE A 1 84 ? 14.733 -6.196 -7.905 1.00 83.69 84 PHE A O 1
ATOM 680 N N . ILE A 1 85 ? 16.065 -4.725 -8.953 1.00 81.19 85 ILE A N 1
ATOM 681 C CA . ILE A 1 85 ? 15.067 -4.267 -9.928 1.00 81.19 85 ILE A CA 1
ATOM 682 C C . ILE A 1 85 ? 14.543 -5.443 -10.754 1.00 81.19 85 ILE A C 1
ATOM 684 O O . ILE A 1 85 ? 13.344 -5.590 -10.993 1.00 81.19 85 ILE A O 1
ATOM 688 N N . GLY A 1 86 ? 15.450 -6.332 -11.147 1.00 78.00 86 GLY A N 1
ATOM 689 C CA . GLY A 1 86 ? 15.159 -7.567 -11.850 1.00 78.00 86 GLY A CA 1
ATOM 690 C C . GLY A 1 86 ? 14.349 -8.573 -11.040 1.00 78.00 86 GLY A C 1
ATOM 691 O O . GLY A 1 86 ? 13.891 -9.539 -11.629 1.00 78.00 86 GLY A O 1
ATOM 692 N N . ALA A 1 87 ? 14.108 -8.370 -9.750 1.00 72.62 87 ALA A N 1
ATOM 693 C CA . ALA A 1 87 ? 13.199 -9.187 -8.952 1.00 72.62 87 ALA A CA 1
ATOM 694 C C . ALA A 1 87 ? 11.904 -8.448 -8.574 1.00 72.62 87 ALA A C 1
ATOM 696 O O . ALA A 1 87 ? 10.988 -9.073 -8.036 1.00 72.62 87 ALA A O 1
ATOM 697 N N . LEU A 1 88 ? 11.771 -7.167 -8.938 1.00 74.00 88 LEU A N 1
ATOM 698 C CA . LEU A 1 88 ? 10.491 -6.476 -8.874 1.00 74.00 88 LEU A CA 1
ATOM 699 C C . LEU A 1 88 ? 9.545 -7.018 -9.964 1.00 74.00 88 LEU A C 1
ATOM 701 O O . LEU A 1 88 ? 9.939 -7.117 -11.133 1.00 74.00 88 LEU A O 1
ATOM 705 N N . PRO A 1 89 ? 8.297 -7.362 -9.606 1.00 65.44 89 PRO A N 1
ATOM 706 C CA . PRO A 1 89 ? 7.315 -7.929 -10.529 1.00 65.44 89 PRO A CA 1
ATOM 707 C C . PRO A 1 89 ? 6.993 -7.026 -11.709 1.00 65.44 89 PRO A C 1
ATOM 709 O O . PRO A 1 89 ? 7.058 -7.424 -12.864 1.00 65.44 89 PRO A O 1
ATOM 712 N N . HIS A 1 90 ? 6.656 -5.780 -11.388 1.00 72.00 90 HIS A N 1
ATOM 713 C CA . HIS A 1 90 ? 6.126 -4.774 -12.292 1.00 72.00 90 HIS A CA 1
ATOM 714 C C . HIS A 1 90 ? 7.244 -4.079 -13.064 1.00 72.00 90 HIS A C 1
ATOM 716 O O . HIS A 1 90 ? 7.005 -3.031 -13.652 1.00 72.00 90 HIS A O 1
ATOM 722 N N . ILE A 1 91 ? 8.457 -4.637 -13.040 1.00 78.50 91 ILE A N 1
ATOM 723 C CA . ILE A 1 91 ? 9.598 -4.130 -13.778 1.00 78.50 91 ILE A CA 1
ATOM 724 C C . ILE A 1 91 ? 10.055 -5.163 -14.801 1.00 78.50 91 ILE A C 1
ATOM 726 O O . ILE A 1 91 ? 10.404 -6.306 -14.478 1.00 78.50 91 ILE A O 1
ATOM 730 N N . GLU A 1 92 ? 10.119 -4.711 -16.044 1.00 82.75 92 GLU A N 1
ATOM 731 C CA . GLU A 1 92 ? 10.801 -5.403 -17.123 1.00 82.75 92 GLU A CA 1
ATOM 732 C C . GLU A 1 92 ? 12.232 -4.876 -17.229 1.00 82.75 92 GLU A C 1
ATOM 734 O O . GLU A 1 92 ? 12.475 -3.679 -17.076 1.00 82.75 92 GLU A O 1
ATOM 739 N N . THR A 1 93 ? 13.185 -5.768 -17.480 1.00 87.81 93 THR A N 1
ATOM 740 C CA . THR A 1 93 ? 14.610 -5.441 -17.601 1.00 87.81 93 THR A CA 1
ATOM 741 C C . THR A 1 93 ? 15.132 -5.960 -18.925 1.00 87.81 93 THR A C 1
ATOM 743 O O . THR A 1 93 ? 14.809 -7.088 -19.294 1.00 87.81 93 THR A O 1
ATOM 746 N N . ASP A 1 94 ? 15.978 -5.191 -19.594 1.00 90.25 94 ASP A N 1
ATOM 747 C CA . ASP A 1 94 ? 16.557 -5.552 -20.884 1.00 90.25 94 ASP A CA 1
ATOM 748 C C . ASP A 1 94 ? 17.991 -5.009 -20.998 1.00 90.25 94 ASP A C 1
ATOM 750 O O . ASP A 1 94 ? 18.437 -4.201 -20.179 1.00 90.25 94 ASP A O 1
ATOM 754 N N . ASN A 1 95 ? 18.733 -5.466 -22.002 1.00 92.06 95 ASN A N 1
ATOM 755 C CA . ASN A 1 95 ? 20.053 -4.954 -22.343 1.00 92.06 95 ASN A CA 1
ATOM 756 C C . ASN A 1 95 ? 19.993 -4.364 -23.753 1.00 92.06 95 ASN A C 1
ATOM 758 O O . ASN A 1 95 ? 19.845 -5.094 -24.731 1.00 92.06 95 ASN A O 1
ATOM 762 N N . GLN A 1 96 ? 20.087 -3.039 -23.850 1.00 90.56 96 GLN A N 1
ATOM 763 C CA . GLN A 1 96 ? 19.877 -2.314 -25.103 1.00 90.56 96 GLN A CA 1
ATOM 764 C C . GLN A 1 96 ? 21.123 -1.534 -25.512 1.00 90.56 96 GLN A C 1
ATOM 766 O O . GLN A 1 96 ? 21.874 -1.019 -24.678 1.00 90.56 96 GLN A O 1
ATOM 771 N N . GLU A 1 97 ? 21.345 -1.444 -26.820 1.00 90.75 97 GLU A N 1
ATOM 772 C CA . GLU A 1 97 ? 22.381 -0.593 -27.390 1.00 90.75 97 GLU A CA 1
ATOM 773 C C . GLU A 1 97 ? 21.978 0.882 -27.254 1.00 90.75 97 GLU A C 1
ATOM 775 O O . GLU A 1 97 ? 20.835 1.268 -27.497 1.00 90.75 97 GLU A O 1
ATOM 780 N N . SER A 1 98 ? 22.919 1.724 -26.840 1.00 81.94 98 SER A N 1
ATOM 781 C CA . SER A 1 98 ? 22.686 3.145 -26.637 1.00 81.94 98 SER A CA 1
ATOM 782 C C . SER A 1 98 ? 22.435 3.849 -27.968 1.00 81.94 98 SER A C 1
ATOM 784 O O . SER A 1 98 ? 23.327 3.930 -28.811 1.00 81.94 98 SER A O 1
ATOM 786 N N . GLU A 1 99 ? 21.263 4.472 -28.106 1.00 79.56 99 GLU A N 1
ATOM 787 C CA . GLU A 1 99 ? 20.917 5.290 -29.280 1.00 79.56 99 GLU A CA 1
ATOM 788 C C . GLU A 1 99 ? 21.890 6.465 -29.498 1.00 79.56 99 GLU A C 1
ATOM 790 O O . GLU A 1 99 ? 22.110 6.905 -30.625 1.00 79.56 99 GLU A O 1
ATOM 795 N N . LEU A 1 100 ? 22.502 6.963 -28.417 1.00 81.25 100 LEU A N 1
ATOM 796 C CA . LEU A 1 100 ? 23.451 8.079 -28.441 1.00 81.25 100 LEU A CA 1
ATOM 797 C C . LEU A 1 100 ? 24.883 7.645 -28.782 1.00 81.25 100 LEU A C 1
ATOM 799 O O . LEU A 1 100 ? 25.688 8.472 -29.210 1.00 81.25 100 LEU A O 1
ATOM 803 N N . GLN A 1 101 ? 25.225 6.373 -28.560 1.00 83.94 101 GLN A N 1
ATOM 804 C CA . GLN A 1 101 ? 26.576 5.860 -28.765 1.00 83.94 101 GLN A CA 1
ATOM 805 C C . GLN A 1 101 ? 26.544 4.414 -29.285 1.00 83.94 101 GLN A C 1
ATOM 807 O O . GLN A 1 101 ? 26.523 3.475 -28.484 1.00 83.94 101 GLN A O 1
ATOM 812 N N . PRO A 1 102 ? 26.614 4.224 -30.616 1.00 88.12 102 PRO A N 1
ATOM 813 C CA . PRO A 1 102 ? 26.694 2.899 -31.221 1.00 88.12 102 PRO A CA 1
ATOM 814 C C . PRO A 1 102 ? 27.867 2.082 -30.661 1.00 88.12 102 PRO A C 1
ATOM 816 O O . PRO A 1 102 ? 28.975 2.595 -30.482 1.00 88.12 102 PRO A O 1
ATOM 819 N N . GLY A 1 103 ? 27.623 0.805 -30.392 1.00 87.75 103 GLY A N 1
ATOM 820 C CA . GLY A 1 103 ? 28.543 -0.147 -29.778 1.00 87.75 103 GLY A CA 1
ATOM 821 C C . GLY A 1 103 ? 28.525 -0.166 -28.247 1.00 87.75 103 GLY A C 1
ATOM 822 O O . GLY A 1 103 ? 29.114 -1.075 -27.660 1.00 87.75 103 GLY A O 1
ATOM 823 N N . LEU A 1 104 ? 27.861 0.791 -27.586 1.00 88.50 104 LEU A N 1
ATOM 824 C CA . LEU A 1 104 ? 27.727 0.810 -26.129 1.00 88.50 104 LEU A CA 1
ATOM 825 C C . LEU A 1 104 ? 26.402 0.176 -25.704 1.00 88.50 104 LEU A C 1
ATOM 827 O O . LEU A 1 104 ? 25.342 0.727 -25.972 1.00 88.50 104 LEU A O 1
ATOM 831 N N . TRP A 1 105 ? 26.466 -0.928 -24.966 1.00 90.06 105 TRP A N 1
ATOM 832 C CA . TRP A 1 105 ? 25.293 -1.603 -24.408 1.00 90.06 105 TRP A CA 1
ATOM 833 C C . TRP A 1 105 ? 25.070 -1.195 -22.958 1.00 90.06 105 TRP A C 1
ATOM 835 O O . TRP A 1 105 ? 26.028 -1.013 -22.203 1.00 90.06 105 TRP A O 1
ATOM 845 N N . ARG A 1 106 ? 23.807 -1.027 -22.571 1.00 89.38 106 ARG A N 1
ATOM 846 C CA . ARG A 1 106 ? 23.414 -0.608 -21.225 1.00 89.38 106 ARG A CA 1
ATOM 847 C C . ARG A 1 106 ? 22.266 -1.468 -20.728 1.00 89.38 106 ARG A C 1
ATOM 849 O O . ARG A 1 106 ? 21.351 -1.793 -21.481 1.00 89.38 106 ARG A O 1
ATOM 856 N N . ASP A 1 107 ? 22.312 -1.790 -19.443 1.00 92.88 107 ASP A N 1
ATOM 857 C CA . ASP A 1 107 ? 21.171 -2.385 -18.764 1.00 92.88 107 ASP A CA 1
ATOM 858 C C . ASP A 1 107 ? 20.101 -1.316 -18.535 1.00 92.88 107 ASP A C 1
ATOM 860 O O . ASP A 1 107 ? 20.376 -0.220 -18.028 1.00 92.88 107 ASP A O 1
ATOM 864 N N . VAL A 1 108 ? 18.882 -1.637 -18.948 1.00 91.50 108 VAL A N 1
ATOM 865 C CA . VAL A 1 108 ? 17.724 -0.755 -18.877 1.00 91.50 108 VAL A CA 1
ATOM 866 C C . VAL A 1 108 ? 16.558 -1.465 -18.208 1.00 91.50 108 VAL A C 1
ATOM 868 O O . VAL A 1 108 ? 16.465 -2.693 -18.218 1.00 91.50 108 VAL A O 1
ATOM 871 N N . PHE A 1 109 ? 15.646 -0.691 -17.633 1.00 89.62 109 PHE A N 1
ATOM 872 C CA . PHE A 1 109 ? 14.401 -1.210 -17.086 1.00 89.62 109 PHE A CA 1
ATOM 873 C C . PHE A 1 109 ? 13.217 -0.310 -17.429 1.00 89.62 109 PHE A C 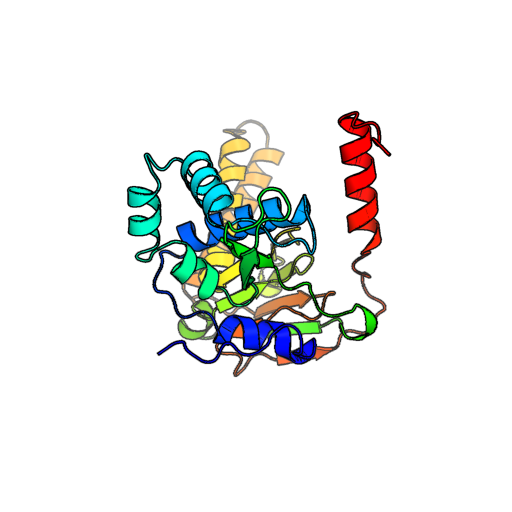1
ATOM 875 O O . PHE A 1 109 ? 13.394 0.869 -17.728 1.00 89.62 109 PHE A O 1
ATOM 882 N N . ARG A 1 110 ? 12.002 -0.847 -17.375 1.00 84.81 110 ARG A N 1
ATOM 883 C CA . ARG A 1 110 ? 10.767 -0.061 -17.460 1.00 84.81 110 ARG A CA 1
ATOM 884 C C . ARG A 1 110 ? 9.706 -0.626 -16.529 1.00 84.81 110 ARG A C 1
ATOM 886 O O . ARG A 1 110 ? 9.658 -1.835 -16.309 1.00 84.81 110 ARG A O 1
ATOM 893 N N . VAL A 1 111 ? 8.831 0.241 -16.026 1.00 79.56 111 VAL A N 1
ATOM 894 C CA . VAL A 1 111 ? 7.631 -0.199 -15.307 1.00 79.56 111 VAL A CA 1
ATOM 895 C C . VAL A 1 111 ? 6.619 -0.736 -16.316 1.00 79.56 111 VAL A C 1
ATOM 897 O O . VAL A 1 111 ? 6.304 -0.074 -17.312 1.00 79.56 111 VAL A O 1
ATOM 900 N N . ILE A 1 112 ? 6.124 -1.942 -16.053 1.00 76.25 112 ILE A N 1
ATOM 901 C CA . ILE A 1 112 ? 5.043 -2.578 -16.798 1.00 76.25 112 ILE A CA 1
ATOM 902 C C . ILE A 1 112 ? 3.775 -1.752 -16.543 1.00 76.25 112 ILE A C 1
ATOM 904 O O . ILE A 1 112 ? 3.403 -1.563 -15.380 1.00 76.25 112 ILE A O 1
ATOM 908 N N . PRO A 1 113 ? 3.138 -1.208 -17.595 1.00 73.62 113 PRO A N 1
ATOM 909 C CA . PRO A 1 113 ? 1.930 -0.417 -17.434 1.00 73.62 113 PRO A CA 1
ATOM 910 C C . PRO A 1 113 ? 0.789 -1.274 -16.884 1.00 73.62 113 PRO A C 1
ATOM 912 O O . PRO A 1 113 ? 0.744 -2.485 -17.098 1.00 73.62 113 PRO A O 1
ATOM 915 N N . ASP A 1 114 ? -0.154 -0.623 -16.207 1.00 76.50 114 ASP A N 1
ATOM 916 C CA . ASP A 1 114 ? -1.393 -1.280 -15.798 1.00 76.50 114 ASP A CA 1
ATOM 917 C C . ASP A 1 114 ? -2.147 -1.826 -17.027 1.00 76.50 114 ASP A C 1
ATOM 919 O O . ASP A 1 114 ? -2.067 -1.230 -18.114 1.00 76.50 114 ASP A O 1
ATOM 923 N N . PRO A 1 115 ? -2.929 -2.906 -16.859 1.00 76.62 115 PRO A N 1
ATOM 924 C CA . PRO A 1 115 ? -3.802 -3.414 -17.905 1.00 76.62 115 PRO A CA 1
ATOM 925 C C . PRO A 1 115 ? -4.723 -2.333 -18.509 1.00 76.62 115 PRO A C 1
ATOM 927 O O . PRO A 1 115 ? -5.098 -1.357 -17.838 1.00 76.62 115 PRO A O 1
ATOM 930 N N . PRO A 1 116 ? -5.122 -2.487 -19.786 1.00 76.31 116 PRO A N 1
ATOM 931 C CA . PRO A 1 116 ? -6.060 -1.588 -20.449 1.00 76.31 116 PRO A CA 1
ATOM 932 C C . PRO A 1 116 ? -7.367 -1.376 -19.667 1.00 76.31 116 PRO A C 1
ATOM 934 O O . PRO A 1 116 ? -7.877 -2.273 -18.998 1.00 76.31 116 PRO A O 1
ATOM 937 N N . ALA A 1 117 ? -7.933 -0.166 -19.758 1.00 72.25 117 ALA A N 1
ATOM 938 C CA . ALA A 1 117 ? -9.101 0.242 -18.965 1.00 72.25 117 ALA A CA 1
ATOM 939 C C . ALA A 1 117 ? -10.333 -0.646 -19.161 1.00 72.25 117 ALA A C 1
ATOM 941 O O . ALA A 1 117 ? -11.106 -0.852 -18.235 1.00 72.25 117 ALA A O 1
ATOM 942 N N . ASP A 1 118 ? -10.508 -1.150 -20.375 1.00 77.38 118 ASP A N 1
ATOM 943 C CA . ASP A 1 118 ? -11.591 -2.030 -20.795 1.00 77.38 118 ASP A CA 1
ATOM 944 C C . ASP A 1 118 ? -11.469 -3.452 -20.231 1.00 77.38 118 ASP A C 1
ATOM 946 O O . ASP A 1 118 ? -12.443 -4.210 -20.259 1.00 77.38 118 ASP A O 1
ATOM 950 N N . GLN A 1 119 ? -10.310 -3.804 -19.673 1.00 77.88 119 GLN A N 1
ATOM 951 C CA . GLN A 1 119 ? -10.060 -5.075 -18.990 1.00 77.88 119 GLN A CA 1
ATOM 952 C C . GLN A 1 119 ? -10.178 -4.950 -17.468 1.00 77.88 119 GLN A C 1
ATOM 954 O O . GLN A 1 119 ? -10.483 -5.931 -16.799 1.00 77.88 119 GLN A O 1
ATOM 959 N N . CYS A 1 120 ? -10.003 -3.747 -16.921 1.00 82.81 120 CYS A N 1
ATOM 960 C CA . CYS A 1 120 ? -10.197 -3.466 -15.503 1.00 82.81 120 CYS A CA 1
ATOM 961 C C . CYS A 1 120 ? -11.677 -3.598 -15.104 1.00 82.81 120 CYS A C 1
ATOM 963 O O . CYS A 1 120 ? -12.572 -3.124 -15.814 1.00 82.81 120 CYS A O 1
ATOM 965 N N . ARG A 1 121 ? -11.941 -4.223 -13.955 1.00 84.12 121 ARG A N 1
ATOM 966 C CA . ARG A 1 121 ? -13.276 -4.309 -13.350 1.00 84.12 121 ARG A CA 1
ATOM 967 C C . ARG A 1 121 ? -13.210 -3.798 -11.915 1.00 84.12 121 ARG A C 1
ATOM 969 O O . ARG A 1 121 ? -12.449 -4.370 -11.139 1.00 84.12 121 ARG A O 1
ATOM 976 N N . PRO A 1 122 ? -13.964 -2.742 -11.559 1.00 90.56 122 PRO A N 1
ATOM 977 C CA . PRO A 1 122 ? -14.053 -2.285 -10.180 1.00 90.56 122 PRO A CA 1
ATOM 978 C C . PRO A 1 122 ? -14.382 -3.445 -9.243 1.00 90.56 122 PRO A C 1
ATOM 980 O O . PRO A 1 122 ? -15.246 -4.270 -9.545 1.00 90.56 122 PRO A O 1
ATOM 983 N N . GLN A 1 123 ? -13.700 -3.511 -8.107 1.00 93.00 123 GLN A N 1
ATOM 984 C CA . GLN A 1 123 ? -13.838 -4.621 -7.178 1.00 93.00 123 GLN A CA 1
ATOM 985 C C . GLN A 1 123 ? -13.815 -4.155 -5.727 1.00 93.00 123 GLN A C 1
ATOM 987 O O . GLN A 1 123 ? -13.195 -3.156 -5.360 1.00 93.00 123 GLN A O 1
ATOM 992 N N . ARG A 1 124 ? -14.459 -4.952 -4.884 1.00 95.69 124 ARG A N 1
ATOM 993 C CA . ARG A 1 124 ? -14.395 -4.873 -3.432 1.00 95.69 124 ARG A CA 1
ATOM 994 C C . ARG A 1 124 ? -13.773 -6.162 -2.914 1.00 95.69 124 ARG A C 1
ATOM 996 O O . ARG A 1 124 ? -14.301 -7.242 -3.186 1.00 95.69 124 ARG A O 1
ATOM 1003 N N . LEU A 1 125 ? -12.699 -6.039 -2.137 1.00 97.56 125 LEU A N 1
ATOM 1004 C CA . LEU A 1 125 ? -12.059 -7.153 -1.441 1.00 97.56 125 LEU A CA 1
ATOM 1005 C C . LEU A 1 125 ? -12.356 -7.035 0.055 1.00 97.56 125 LEU A C 1
ATOM 1007 O O . LEU A 1 125 ? -12.033 -6.026 0.673 1.00 97.56 125 LEU A O 1
ATOM 1011 N N . VAL A 1 126 ? -12.961 -8.059 0.647 1.00 98.06 126 VAL A N 1
ATOM 1012 C CA . VAL A 1 126 ? -13.347 -8.083 2.061 1.00 98.06 126 VAL A CA 1
ATOM 1013 C C . VAL A 1 126 ? -12.501 -9.112 2.793 1.00 98.06 126 VAL A C 1
ATOM 1015 O O . VAL A 1 126 ? -12.594 -10.314 2.538 1.00 98.06 126 VAL A O 1
ATOM 1018 N N . LEU A 1 127 ? -11.693 -8.638 3.738 1.00 98.00 127 LEU A N 1
ATOM 1019 C CA . LEU A 1 127 ? -10.904 -9.472 4.627 1.00 98.00 127 LEU A CA 1
ATOM 1020 C C . LEU A 1 127 ? -11.436 -9.385 6.061 1.00 98.00 127 LEU A C 1
ATOM 1022 O O . LEU A 1 127 ? -11.420 -8.332 6.688 1.00 98.00 127 LEU A O 1
ATOM 1026 N N . GLN A 1 128 ? -11.846 -10.520 6.620 1.00 97.75 128 GLN A N 1
ATOM 1027 C CA . GLN A 1 128 ? -12.181 -10.632 8.039 1.00 97.75 128 GLN A CA 1
ATOM 1028 C C . GLN A 1 128 ? -10.913 -10.884 8.867 1.00 97.75 128 GLN A C 1
ATOM 1030 O O . GLN A 1 128 ? -10.294 -11.942 8.726 1.00 97.75 128 GLN A O 1
ATOM 1035 N N . ILE A 1 129 ? -10.539 -9.956 9.752 1.00 96.62 129 ILE A N 1
ATOM 1036 C CA . ILE A 1 129 ? -9.364 -10.104 10.621 1.00 96.62 129 ILE A CA 1
ATOM 1037 C C . ILE A 1 129 ? -9.748 -10.977 11.823 1.00 96.62 129 ILE A C 1
ATOM 1039 O O . ILE A 1 129 ? -10.473 -10.549 12.719 1.00 96.62 129 ILE A O 1
ATOM 1043 N N . LYS A 1 130 ? -9.271 -12.227 11.845 1.00 92.94 130 LYS A N 1
ATOM 1044 C CA . LYS A 1 130 ? -9.588 -13.222 12.889 1.00 92.94 130 LYS A CA 1
ATOM 1045 C C . LYS A 1 130 ? -8.354 -13.730 13.632 1.00 92.94 130 LYS A C 1
ATOM 1047 O O . LYS A 1 130 ? -8.473 -14.388 14.664 1.00 92.94 130 LYS A O 1
ATOM 1052 N N . SER A 1 131 ? -7.168 -13.494 13.087 1.00 93.25 131 SER A N 1
ATOM 1053 C CA . SER A 1 131 ? -5.914 -14.078 13.533 1.00 93.25 131 SER A CA 1
ATOM 1054 C C . SER A 1 131 ? -4.724 -13.203 13.149 1.00 93.25 131 SER A C 1
ATOM 1056 O O . SER A 1 131 ? -4.792 -12.369 12.247 1.00 93.25 131 SER A O 1
ATOM 1058 N N . ARG A 1 132 ? -3.572 -13.460 13.779 1.00 88.19 132 ARG A N 1
ATOM 1059 C CA . ARG A 1 132 ? -2.320 -12.771 13.432 1.00 88.19 132 ARG A CA 1
ATOM 1060 C C . ARG A 1 132 ? -1.875 -13.046 11.998 1.00 88.19 132 ARG A C 1
ATOM 1062 O O . ARG A 1 132 ? -1.204 -12.210 11.412 1.00 88.19 132 ARG A O 1
ATOM 1069 N N . ALA A 1 133 ? -2.233 -14.202 11.438 1.00 83.38 133 ALA A N 1
ATOM 1070 C CA . ALA A 1 133 ? -1.923 -14.512 10.047 1.00 83.38 133 ALA A CA 1
ATOM 1071 C C . ALA A 1 133 ? -2.649 -13.559 9.087 1.00 83.38 133 ALA A C 1
ATOM 1073 O O . ALA A 1 133 ? -2.094 -13.214 8.050 1.00 83.38 133 ALA A O 1
ATOM 1074 N N . ASP A 1 134 ? -3.846 -13.090 9.456 1.00 91.25 134 ASP A N 1
ATOM 1075 C CA . ASP A 1 134 ? -4.607 -12.148 8.637 1.00 91.25 134 ASP A CA 1
ATOM 1076 C C . ASP A 1 134 ? -3.935 -10.768 8.597 1.00 91.25 134 ASP A C 1
ATOM 1078 O O . ASP A 1 134 ? -3.837 -10.170 7.530 1.00 91.25 134 ASP A O 1
ATOM 1082 N N . LEU A 1 135 ? -3.399 -10.313 9.736 1.00 88.38 135 LEU A N 1
ATOM 1083 C CA . LEU A 1 135 ? -2.634 -9.064 9.853 1.00 88.38 135 LEU A CA 1
ATOM 1084 C C . LEU A 1 135 ? -1.317 -9.096 9.062 1.00 88.38 135 LEU A C 1
ATOM 1086 O O . LEU A 1 135 ? -0.868 -8.067 8.565 1.00 88.38 135 LEU A O 1
ATOM 1090 N N . TRP A 1 136 ? -0.713 -10.275 8.911 1.00 83.50 136 TRP A N 1
ATOM 1091 C CA . TRP A 1 136 ? 0.521 -10.461 8.143 1.00 83.50 136 TRP A CA 1
ATOM 1092 C C . TRP A 1 136 ? 0.297 -10.805 6.667 1.00 83.50 136 TRP A C 1
ATOM 1094 O O . TRP A 1 136 ? 1.268 -11.073 5.957 1.00 83.50 136 TRP A O 1
ATOM 1104 N N . ARG A 1 137 ? -0.949 -10.784 6.173 1.00 84.75 137 ARG A N 1
ATOM 1105 C CA . ARG A 1 137 ? -1.189 -10.833 4.726 1.00 84.75 137 ARG A CA 1
ATOM 1106 C C . ARG A 1 137 ? -0.587 -9.601 4.073 1.00 84.75 137 ARG A C 1
ATOM 1108 O O . ARG A 1 137 ? -0.825 -8.490 4.536 1.00 84.75 137 ARG A O 1
ATOM 1115 N N . VAL A 1 138 ? 0.126 -9.810 2.974 1.00 82.75 138 VAL A N 1
ATOM 1116 C CA . VAL A 1 138 ? 0.587 -8.738 2.096 1.00 82.75 138 VAL A CA 1
ATOM 1117 C C . VAL A 1 138 ? -0.597 -8.254 1.272 1.00 82.75 138 VAL A C 1
ATOM 1119 O O . VAL A 1 138 ? -1.298 -9.056 0.661 1.00 82.75 138 VAL A O 1
ATOM 1122 N N . LEU A 1 139 ? -0.808 -6.951 1.252 1.00 87.56 139 LEU A N 1
ATOM 1123 C CA . LEU A 1 139 ? -1.763 -6.241 0.429 1.00 87.56 139 LEU A CA 1
ATOM 1124 C C . LEU A 1 139 ? -0.981 -5.398 -0.576 1.00 87.56 139 LEU A C 1
ATOM 1126 O O . LEU A 1 139 ? -0.151 -4.576 -0.197 1.00 87.56 139 LEU A O 1
ATOM 1130 N N . MET A 1 140 ? -1.264 -5.592 -1.861 1.00 87.62 140 MET A N 1
ATOM 1131 C CA . MET A 1 140 ? -0.980 -4.576 -2.864 1.00 87.62 140 MET A CA 1
ATOM 1132 C C . MET A 1 140 ? -2.233 -3.725 -3.036 1.00 87.62 140 MET A C 1
ATOM 1134 O O . MET A 1 140 ? -3.252 -4.221 -3.514 1.00 87.62 140 MET A O 1
ATOM 1138 N N . LEU A 1 141 ? -2.148 -2.465 -2.625 1.00 88.19 141 LEU A N 1
ATOM 1139 C CA . LEU A 1 141 ? -3.195 -1.467 -2.780 1.00 88.19 141 LEU A CA 1
ATOM 1140 C C . LEU A 1 141 ? -2.897 -0.634 -4.032 1.00 88.19 141 LEU A C 1
ATOM 1142 O O . LEU A 1 141 ? -1.862 0.039 -4.116 1.00 88.19 141 LEU A O 1
ATOM 1146 N N . HIS A 1 142 ? -3.783 -0.721 -5.025 1.00 87.00 142 HIS A N 1
ATOM 1147 C CA . HIS A 1 142 ? -3.651 0.006 -6.289 1.00 87.00 142 HIS A CA 1
ATOM 1148 C C . HIS A 1 142 ? -3.899 1.518 -6.091 1.00 87.00 142 HIS A C 1
ATOM 1150 O O . HIS A 1 142 ? -4.722 1.893 -5.255 1.00 87.00 142 HIS A O 1
ATOM 1156 N N . PRO A 1 143 ? -3.208 2.409 -6.834 1.00 84.12 143 PRO A N 1
ATOM 1157 C CA . PRO A 1 143 ? -3.482 3.844 -6.798 1.00 84.12 143 PRO A CA 1
ATOM 1158 C C . PRO A 1 143 ? -4.959 4.190 -7.015 1.00 84.12 143 PRO A C 1
ATOM 1160 O O . PRO A 1 143 ? -5.528 3.902 -8.064 1.00 84.12 143 PRO A O 1
ATOM 1163 N N . GLY A 1 144 ? -5.563 4.912 -6.073 1.00 83.38 144 GLY A N 1
ATOM 1164 C CA . GLY A 1 144 ? -6.992 5.235 -6.116 1.00 83.38 144 GLY A CA 1
ATOM 1165 C C . GLY A 1 144 ? -7.902 4.265 -5.373 1.00 83.38 144 GLY A C 1
ATOM 1166 O O . GLY A 1 144 ? -9.075 4.588 -5.194 1.00 83.38 144 GLY A O 1
ATOM 1167 N N . ALA A 1 145 ? -7.386 3.117 -4.933 1.00 90.81 145 ALA A N 1
ATOM 1168 C CA . ALA A 1 145 ? -8.085 2.270 -3.984 1.00 90.81 145 ALA A CA 1
ATOM 1169 C C . ALA A 1 145 ? -7.979 2.863 -2.574 1.00 90.81 145 ALA A C 1
ATOM 1171 O O . ALA A 1 145 ? -6.986 3.506 -2.224 1.00 90.81 145 ALA A O 1
ATOM 1172 N N . PHE A 1 146 ? -9.001 2.626 -1.763 1.00 93.88 146 PHE A N 1
ATOM 1173 C CA . PHE A 1 146 ? -9.049 3.033 -0.362 1.00 93.88 146 PHE A CA 1
ATOM 1174 C C . PHE A 1 146 ? -9.504 1.863 0.506 1.00 93.88 146 PHE A C 1
ATOM 1176 O O . PHE A 1 146 ? -9.981 0.840 0.002 1.00 93.88 146 PHE A O 1
ATOM 1183 N N . VAL A 1 147 ? -9.313 1.997 1.815 1.00 96.75 147 VAL A N 1
ATOM 1184 C CA . VAL A 1 147 ? -9.666 0.955 2.780 1.00 96.75 147 VAL A CA 1
ATOM 1185 C C . VAL A 1 147 ? -10.694 1.478 3.762 1.00 96.75 147 VAL A C 1
ATOM 1187 O O . VAL A 1 147 ? -10.494 2.540 4.334 1.00 96.75 147 VAL A O 1
ATOM 1190 N N . GLU A 1 148 ? -11.721 0.685 4.042 1.00 97.38 148 GLU A N 1
ATOM 1191 C CA . GLU A 1 148 ? -12.669 0.914 5.129 1.00 97.38 148 GLU A CA 1
ATOM 1192 C C . GLU A 1 148 ? -12.469 -0.123 6.245 1.00 97.38 148 GLU A C 1
ATOM 1194 O O . GLU A 1 148 ? -12.289 -1.318 5.983 1.00 97.38 148 GLU A O 1
ATOM 1199 N N . ILE A 1 149 ? -12.562 0.335 7.496 1.00 97.62 149 ILE A N 1
ATOM 1200 C CA . ILE A 1 149 ? -12.766 -0.497 8.688 1.00 97.62 149 ILE A CA 1
ATOM 1201 C C . ILE A 1 149 ? -14.114 -0.084 9.299 1.00 97.62 149 ILE A C 1
ATOM 1203 O O . ILE A 1 149 ? -14.159 0.822 10.140 1.00 97.62 149 ILE A O 1
ATOM 1207 N N . PRO A 1 150 ? -15.232 -0.697 8.858 1.00 96.88 150 PRO A N 1
ATOM 1208 C CA . PRO A 1 150 ? -16.576 -0.225 9.186 1.00 96.88 150 PRO A CA 1
ATOM 1209 C C . PRO A 1 150 ? -16.879 -0.217 10.683 1.00 96.88 150 PRO A C 1
ATOM 1211 O O . PRO A 1 150 ? -17.581 0.669 11.159 1.00 96.88 150 PRO A O 1
ATOM 1214 N N . GLU A 1 151 ? -16.340 -1.177 11.440 1.00 96.56 151 GLU A N 1
ATOM 1215 C CA . GLU A 1 151 ? -16.549 -1.273 12.888 1.00 96.56 151 GLU A CA 1
ATOM 1216 C C . GLU A 1 151 ? -15.982 -0.073 13.659 1.00 96.56 151 GLU A C 1
ATOM 1218 O O . GLU A 1 151 ? -16.400 0.173 14.791 1.00 96.56 151 GLU A O 1
ATOM 1223 N N . LEU A 1 152 ? -15.041 0.656 13.055 1.00 96.44 152 LEU A N 1
ATOM 1224 C CA . LEU A 1 152 ? -14.410 1.844 13.622 1.00 96.44 152 LEU A CA 1
ATOM 1225 C C . LEU A 1 152 ? -14.851 3.144 12.939 1.00 96.44 152 LEU A C 1
ATOM 1227 O O . LEU A 1 152 ? -14.339 4.198 13.302 1.00 96.44 152 LEU A O 1
ATOM 1231 N N . GLU A 1 153 ? -15.748 3.078 11.945 1.00 95.69 153 GLU A N 1
ATOM 1232 C CA . GLU A 1 153 ? -16.085 4.212 11.064 1.00 95.69 153 GLU A CA 1
ATOM 1233 C C . GLU A 1 153 ? -14.823 4.889 10.488 1.00 95.69 153 GLU A C 1
ATOM 1235 O O . GLU A 1 153 ? -14.747 6.109 10.348 1.00 95.69 153 GLU A O 1
ATOM 1240 N N . PHE A 1 154 ? -13.805 4.076 10.183 1.00 96.00 154 PHE A N 1
ATOM 1241 C CA . PHE A 1 154 ? -12.476 4.539 9.803 1.00 96.00 154 PHE A CA 1
ATOM 1242 C C . PHE A 1 154 ? -12.170 4.237 8.337 1.00 96.00 154 PHE A C 1
ATOM 1244 O O . PHE A 1 154 ? -12.473 3.149 7.842 1.00 96.00 154 PHE A O 1
ATOM 1251 N N . GLU A 1 155 ? -11.510 5.181 7.667 1.00 96.06 155 GLU A N 1
ATOM 1252 C CA . GLU A 1 155 ? -11.073 5.051 6.280 1.00 96.06 155 GLU A CA 1
ATOM 1253 C C . GLU A 1 155 ? -9.581 5.383 6.146 1.00 96.06 155 GLU A C 1
ATOM 1255 O O . GLU A 1 155 ? -9.100 6.402 6.647 1.00 96.06 155 GLU A O 1
ATOM 1260 N N . ILE A 1 156 ? -8.847 4.537 5.422 1.00 93.38 156 ILE A N 1
ATOM 1261 C CA . ILE A 1 156 ? -7.539 4.882 4.865 1.00 93.38 156 ILE A CA 1
ATOM 1262 C C . ILE A 1 156 ? -7.797 5.409 3.458 1.00 93.38 156 ILE A C 1
ATOM 1264 O O . ILE A 1 156 ? -8.061 4.627 2.542 1.00 93.38 156 ILE A O 1
ATOM 1268 N N . GLY A 1 157 ? -7.744 6.732 3.315 1.00 87.31 157 GLY A N 1
ATOM 1269 C CA . GLY A 1 157 ? -8.031 7.412 2.057 1.00 87.31 157 GLY A CA 1
ATOM 1270 C C . GLY A 1 157 ? -7.105 6.985 0.916 1.00 87.31 157 GLY A C 1
ATOM 1271 O O . GLY A 1 157 ? -5.981 6.523 1.130 1.00 87.31 157 GLY A O 1
ATOM 1272 N N . ALA A 1 158 ? -7.588 7.164 -0.311 1.00 84.12 158 ALA A N 1
ATOM 1273 C CA . ALA A 1 158 ? -6.841 6.811 -1.508 1.00 84.12 158 ALA A CA 1
ATOM 1274 C C . ALA A 1 158 ? -5.543 7.622 -1.648 1.00 84.12 158 ALA A C 1
ATOM 1276 O O . ALA A 1 158 ? -5.522 8.838 -1.450 1.00 84.12 158 ALA A O 1
ATOM 1277 N N . ASP A 1 159 ? -4.478 6.947 -2.079 1.00 75.62 159 ASP A N 1
ATOM 1278 C CA . ASP A 1 159 ? -3.208 7.563 -2.467 1.00 75.62 159 ASP A CA 1
ATOM 1279 C C . ASP A 1 159 ? -3.035 7.479 -3.994 1.00 75.62 159 ASP A C 1
ATOM 1281 O O . ASP A 1 159 ? -3.602 6.633 -4.691 1.00 75.62 159 ASP A O 1
ATOM 1285 N N . HIS A 1 160 ? -2.222 8.374 -4.537 1.00 69.38 160 HIS A N 1
ATOM 1286 C CA . HIS A 1 160 ? -1.781 8.351 -5.921 1.00 69.38 160 HIS A CA 1
ATOM 1287 C C . HIS A 1 160 ? -0.682 7.314 -6.175 1.00 69.38 160 HIS A C 1
ATOM 1289 O O . HIS A 1 160 ? -0.301 7.131 -7.331 1.00 69.38 160 HIS A O 1
ATOM 1295 N N . LYS A 1 161 ? -0.107 6.700 -5.136 1.00 73.62 161 LYS A N 1
ATOM 1296 C CA . LYS A 1 161 ? 0.992 5.721 -5.215 1.00 73.62 161 LYS A CA 1
ATOM 1297 C C . LYS A 1 161 ? 0.499 4.309 -4.925 1.00 73.62 161 LYS A C 1
ATOM 1299 O O . LYS A 1 161 ? -0.407 4.121 -4.116 1.00 73.62 161 LYS A O 1
ATOM 1304 N N . ARG A 1 162 ? 1.112 3.314 -5.574 1.00 81.12 162 ARG A N 1
ATOM 1305 C CA . ARG A 1 162 ? 0.871 1.914 -5.218 1.00 81.12 162 ARG A CA 1
ATOM 1306 C C . ARG A 1 162 ? 1.543 1.642 -3.883 1.00 81.12 162 ARG A C 1
ATOM 1308 O O . ARG A 1 162 ? 2.659 2.096 -3.639 1.00 81.12 162 ARG A O 1
ATOM 1315 N N . ARG A 1 163 ? 0.880 0.876 -3.024 1.00 81.12 163 ARG A N 1
ATOM 1316 C CA . ARG A 1 163 ? 1.424 0.474 -1.723 1.00 81.12 163 ARG A CA 1
ATOM 1317 C C . ARG A 1 163 ? 1.454 -1.044 -1.659 1.00 81.12 163 ARG A C 1
ATOM 1319 O O . ARG A 1 163 ? 0.453 -1.675 -1.977 1.00 81.12 163 ARG A O 1
ATOM 1326 N N . VAL A 1 164 ? 2.589 -1.622 -1.281 1.00 81.12 164 VAL A N 1
ATOM 1327 C CA . VAL A 1 164 ? 2.726 -3.067 -1.060 1.00 81.12 164 VAL A CA 1
ATOM 1328 C C . VAL A 1 164 ? 3.231 -3.268 0.354 1.00 81.12 164 VAL A C 1
ATOM 1330 O O . VAL A 1 164 ? 4.407 -3.036 0.615 1.00 81.12 164 VAL A O 1
ATOM 1333 N N . ASP A 1 165 ? 2.351 -3.670 1.264 1.00 80.31 165 ASP A N 1
ATOM 1334 C CA . ASP A 1 165 ? 2.742 -3.943 2.643 1.00 80.31 165 ASP A CA 1
ATOM 1335 C C . ASP A 1 165 ? 1.763 -4.902 3.331 1.00 80.31 165 ASP A C 1
ATOM 1337 O O . ASP A 1 165 ? 0.747 -5.299 2.770 1.00 80.31 165 ASP A O 1
ATOM 1341 N N . SER A 1 166 ? 2.066 -5.320 4.553 1.00 82.81 166 SER A N 1
ATOM 1342 C CA . SER A 1 166 ? 1.146 -6.092 5.373 1.00 82.81 166 SER A CA 1
ATOM 1343 C C . SER A 1 166 ? -0.068 -5.268 5.809 1.00 82.81 166 SER A C 1
ATOM 1345 O O . SER A 1 166 ? 0.028 -4.060 6.029 1.00 82.81 166 SER A O 1
ATOM 1347 N N . VAL A 1 167 ? -1.208 -5.931 6.019 1.00 90.81 167 VAL A N 1
ATOM 1348 C CA . VAL A 1 167 ? -2.404 -5.315 6.631 1.00 90.81 167 VAL A CA 1
ATOM 1349 C C . VAL A 1 167 ? -2.056 -4.620 7.949 1.00 90.81 167 VAL A C 1
ATOM 1351 O O . VAL A 1 167 ? -2.505 -3.501 8.196 1.00 90.81 167 VAL A O 1
ATOM 1354 N N . TYR A 1 168 ? -1.204 -5.251 8.764 1.00 90.81 168 TYR A N 1
ATOM 1355 C CA . TYR A 1 168 ? -0.670 -4.678 9.996 1.00 90.81 168 TYR A CA 1
ATOM 1356 C C . TYR A 1 168 ? -0.015 -3.318 9.746 1.00 90.81 168 TYR A C 1
ATOM 1358 O O . TYR A 1 168 ? -0.340 -2.346 10.422 1.00 90.81 168 TYR A O 1
ATOM 1366 N N . ASN A 1 169 ? 0.881 -3.235 8.763 1.00 86.62 169 ASN A N 1
ATOM 1367 C CA . ASN A 1 169 ? 1.622 -2.012 8.476 1.00 86.62 169 ASN A CA 1
ATOM 1368 C C . ASN A 1 169 ? 0.750 -0.931 7.834 1.00 86.62 169 ASN A C 1
ATOM 1370 O O . ASN A 1 169 ? 0.951 0.241 8.136 1.00 86.62 169 ASN A O 1
ATOM 1374 N N . HIS A 1 170 ? -0.259 -1.287 7.034 1.00 92.25 170 HIS A N 1
ATOM 1375 C CA . HIS A 1 170 ? -1.239 -0.311 6.547 1.00 92.25 170 HIS A CA 1
ATOM 1376 C C . HIS A 1 170 ? -1.966 0.383 7.709 1.00 92.25 170 HIS A C 1
ATOM 1378 O O . HIS A 1 170 ? -2.029 1.609 7.751 1.00 92.25 170 HIS A O 1
ATOM 1384 N N . VAL A 1 171 ? -2.441 -0.385 8.694 1.00 95.00 171 VAL A N 1
ATOM 1385 C CA . VAL A 1 171 ? -3.077 0.167 9.904 1.00 95.00 171 VAL A CA 1
ATOM 1386 C C . VAL A 1 171 ? -2.060 0.902 10.788 1.00 95.00 171 VAL A C 1
ATOM 1388 O O . VAL A 1 171 ? -2.346 1.984 11.298 1.00 95.00 171 VAL A O 1
ATOM 1391 N N . GLY A 1 172 ? -0.855 0.353 10.951 1.00 92.75 172 GLY A N 1
ATOM 1392 C CA . GLY A 1 172 ? 0.226 0.963 11.727 1.00 92.75 172 GLY A CA 1
ATOM 1393 C C . GLY A 1 172 ? 0.655 2.326 11.181 1.00 92.75 172 GLY A C 1
ATOM 1394 O O . GLY A 1 172 ? 0.827 3.273 11.949 1.00 92.75 172 GLY A O 1
ATOM 1395 N N . ALA A 1 173 ? 0.755 2.459 9.857 1.00 90.62 173 ALA A N 1
ATOM 1396 C CA . ALA A 1 173 ? 1.040 3.723 9.188 1.00 90.62 173 ALA A CA 1
ATOM 1397 C C . ALA A 1 173 ? -0.078 4.751 9.417 1.00 90.62 173 ALA A C 1
ATOM 1399 O O . ALA A 1 173 ? 0.212 5.922 9.667 1.00 90.62 173 ALA A O 1
ATOM 1400 N N . SER A 1 174 ? -1.346 4.328 9.402 1.00 94.38 174 SER A N 1
ATOM 1401 C CA . SER A 1 174 ? -2.476 5.198 9.743 1.00 94.38 174 SER A CA 1
ATOM 1402 C C . SER A 1 174 ? -2.387 5.729 11.174 1.00 94.38 174 SER A C 1
ATOM 1404 O O . SER A 1 174 ? -2.530 6.933 11.372 1.00 94.38 174 SER A O 1
ATOM 1406 N N . ILE A 1 175 ? -2.084 4.868 12.154 1.00 95.62 175 ILE A N 1
ATOM 1407 C CA . ILE A 1 175 ? -1.877 5.281 13.553 1.00 95.62 175 ILE A CA 1
ATOM 1408 C C . ILE A 1 175 ? -0.757 6.323 13.637 1.00 95.62 175 ILE A C 1
ATOM 1410 O O . ILE A 1 175 ? -0.956 7.397 14.197 1.00 95.62 175 ILE A O 1
ATOM 1414 N N . PHE A 1 176 ? 0.397 6.042 13.030 1.00 92.31 176 PHE A N 1
ATOM 1415 C CA . PHE A 1 176 ? 1.537 6.958 13.037 1.00 92.31 176 PHE A CA 1
ATOM 1416 C C . PHE A 1 176 ? 1.192 8.333 12.439 1.00 92.31 176 PHE A C 1
ATOM 1418 O O . PHE A 1 176 ? 1.536 9.371 13.007 1.00 92.31 176 PHE A O 1
ATOM 1425 N N . ASN A 1 177 ? 0.481 8.356 11.308 1.00 91.44 177 ASN A N 1
ATOM 1426 C CA . ASN A 1 177 ? 0.075 9.597 10.647 1.00 91.44 177 ASN A CA 1
ATOM 1427 C C . ASN A 1 177 ? -0.903 10.416 11.503 1.00 91.44 177 ASN A C 1
ATOM 1429 O O . ASN A 1 177 ? -0.762 11.637 11.594 1.00 91.44 177 ASN A O 1
ATOM 1433 N N . LEU A 1 178 ? -1.859 9.751 12.155 1.00 93.50 178 LEU A N 1
ATOM 1434 C CA . LEU A 1 178 ? -2.808 10.379 13.074 1.00 93.50 178 LEU A CA 1
ATOM 1435 C C . LEU A 1 178 ? -2.106 10.966 14.306 1.00 93.50 178 LEU A C 1
ATOM 1437 O O . LEU A 1 178 ? -2.379 12.101 14.693 1.00 93.50 178 LEU A O 1
ATOM 1441 N N . GLU A 1 179 ? -1.155 10.241 14.895 1.00 92.25 179 GLU A N 1
ATOM 1442 C CA . GLU A 1 179 ? -0.385 10.725 16.046 1.00 92.25 179 GLU A CA 1
ATOM 1443 C C . GLU A 1 179 ? 0.466 11.942 15.691 1.00 92.25 179 GLU A C 1
ATOM 1445 O O . GLU A 1 179 ? 0.445 12.948 16.403 1.00 92.25 179 GLU A O 1
ATOM 1450 N N . ARG A 1 180 ? 1.130 11.910 14.532 1.00 90.12 180 ARG A N 1
ATOM 1451 C CA . ARG A 1 180 ? 1.865 13.066 14.012 1.00 90.12 180 ARG A CA 1
ATOM 1452 C C . ARG A 1 180 ? 0.949 14.271 13.779 1.00 90.12 180 ARG A C 1
ATOM 1454 O O . ARG A 1 180 ? 1.361 15.407 14.015 1.00 90.12 180 ARG A O 1
ATOM 1461 N N . HIS A 1 181 ? -0.285 14.049 13.326 1.00 88.94 181 HIS A N 1
ATOM 1462 C CA . HIS A 1 181 ? -1.264 15.123 13.175 1.00 88.94 181 HIS A CA 1
ATOM 1463 C C . HIS A 1 181 ? -1.649 15.732 14.532 1.00 88.94 181 HIS A C 1
ATOM 1465 O O . HIS A 1 181 ? -1.643 16.954 14.683 1.00 88.94 181 HIS A O 1
ATOM 1471 N N . VAL A 1 182 ? -1.876 14.900 15.555 1.00 88.25 182 VAL A N 1
ATOM 1472 C CA . VAL A 1 182 ? -2.125 15.364 16.930 1.00 88.25 182 VAL A CA 1
ATOM 1473 C C . VAL A 1 182 ? -0.970 16.218 17.441 1.00 88.25 182 VAL A C 1
ATOM 1475 O O . VAL A 1 182 ? -1.218 17.294 17.987 1.00 88.25 182 VAL A O 1
ATOM 1478 N N . GLU A 1 183 ? 0.282 15.800 17.240 1.00 86.06 183 GLU A N 1
ATOM 1479 C CA . GLU A 1 183 ? 1.461 16.587 17.624 1.00 86.06 183 GLU A CA 1
ATOM 1480 C C . GLU A 1 183 ? 1.461 17.980 16.974 1.00 86.06 183 GLU A C 1
ATOM 1482 O O . GLU A 1 183 ? 1.718 18.974 17.656 1.00 86.06 183 GLU A O 1
ATOM 1487 N N . GLN A 1 184 ? 1.099 18.071 15.689 1.00 84.19 184 GLN A N 1
ATOM 1488 C CA . GLN A 1 184 ? 1.043 19.330 14.936 1.00 84.19 184 GLN A CA 1
ATOM 1489 C C . GLN A 1 184 ? -0.053 20.289 15.409 1.00 84.19 184 GLN A C 1
ATOM 1491 O O . GLN A 1 184 ? 0.152 21.501 15.349 1.00 84.19 184 GLN A O 1
ATOM 1496 N N . ILE A 1 185 ? -1.180 19.774 15.912 1.00 80.38 185 ILE A N 1
ATOM 1497 C CA . ILE A 1 185 ? -2.244 20.600 16.512 1.00 80.38 185 ILE A CA 1
ATOM 1498 C C . ILE A 1 185 ? -1.715 21.376 17.742 1.00 80.38 185 ILE A C 1
ATOM 1500 O O . ILE A 1 185 ? -2.225 22.449 18.059 1.00 80.38 185 ILE A O 1
ATOM 1504 N N . GLY A 1 186 ? -0.647 20.894 18.396 1.00 70.75 186 GLY A N 1
ATOM 1505 C CA . GLY A 1 186 ? -0.046 21.530 19.574 1.00 70.75 186 GLY A CA 1
ATOM 1506 C C . GLY A 1 186 ? -0.957 21.533 20.812 1.00 70.75 186 GLY A C 1
ATOM 1507 O O . GLY A 1 186 ? -2.110 21.109 20.764 1.00 70.75 186 GLY A O 1
ATOM 1508 N N . ASP A 1 187 ? -0.447 21.981 21.962 1.00 69.50 187 ASP A N 1
ATOM 1509 C CA . ASP A 1 187 ? -1.264 22.072 23.181 1.00 69.50 187 ASP A CA 1
ATOM 1510 C C . ASP A 1 187 ? -2.319 23.176 23.052 1.00 69.50 187 ASP A C 1
ATOM 1512 O O . ASP A 1 187 ? -2.089 24.343 23.359 1.00 69.50 187 ASP A O 1
ATOM 1516 N N . ALA A 1 188 ? -3.506 22.778 22.608 1.00 64.81 188 ALA A N 1
ATOM 1517 C CA . ALA A 1 188 ? -4.684 23.622 22.497 1.00 64.81 188 ALA A CA 1
ATOM 1518 C C . ALA A 1 188 ? -5.577 23.509 23.747 1.00 64.81 188 ALA A C 1
ATOM 1520 O O . ALA A 1 188 ? -6.797 23.430 23.645 1.00 64.81 188 ALA A O 1
ATOM 1521 N N . ALA A 1 189 ? -4.971 23.478 24.942 1.00 63.50 189 ALA A N 1
ATOM 1522 C CA . ALA A 1 189 ? -5.687 23.303 26.213 1.00 63.50 189 ALA A CA 1
ATOM 1523 C C . ALA A 1 189 ? -6.783 24.366 26.452 1.00 63.50 189 ALA A C 1
ATOM 1525 O O . ALA A 1 189 ? -7.743 24.108 27.177 1.00 63.50 189 ALA A O 1
ATOM 1526 N N . ASP A 1 190 ? -6.653 25.531 25.813 1.00 76.56 190 ASP A N 1
ATOM 1527 C CA . ASP A 1 190 ? -7.592 26.649 25.914 1.00 76.56 190 ASP A CA 1
ATOM 1528 C C . ASP A 1 190 ? -8.659 26.676 24.795 1.00 76.56 190 ASP A C 1
ATOM 1530 O O . ASP A 1 190 ? -9.567 27.507 24.850 1.00 76.56 190 ASP A O 1
ATOM 1534 N N . ASP A 1 191 ? -8.589 25.777 23.802 1.00 85.44 191 ASP A N 1
ATOM 1535 C CA . ASP A 1 191 ? -9.599 25.620 22.745 1.00 85.44 191 ASP A CA 1
ATOM 1536 C C . ASP A 1 191 ? -10.347 24.279 22.903 1.00 85.44 191 ASP A C 1
ATOM 1538 O O . ASP A 1 191 ? -9.829 23.217 22.542 1.00 85.44 191 ASP A O 1
ATOM 1542 N N . PRO A 1 192 ? -11.595 24.301 23.412 1.00 85.50 192 PRO A N 1
ATOM 1543 C CA . PRO A 1 192 ? -12.405 23.100 23.589 1.00 85.50 192 PRO A CA 1
ATOM 1544 C C . PRO A 1 192 ? -12.623 22.287 22.307 1.00 85.50 192 PRO A C 1
ATOM 1546 O O . PRO A 1 192 ? -12.806 21.073 22.396 1.00 85.50 192 PRO A O 1
ATOM 1549 N N . ALA A 1 193 ? -12.627 22.926 21.131 1.00 86.38 193 ALA A N 1
ATOM 1550 C CA . ALA A 1 193 ? -12.819 22.231 19.860 1.00 86.38 193 ALA A CA 1
ATOM 1551 C C . ALA A 1 193 ? -11.572 21.417 19.490 1.00 86.38 193 ALA A C 1
ATOM 1553 O O . ALA A 1 193 ? -11.681 20.225 19.207 1.00 86.38 193 ALA A O 1
ATOM 1554 N N . ALA A 1 194 ? -10.390 22.026 19.593 1.00 85.69 194 ALA A N 1
ATOM 1555 C CA . ALA A 1 194 ? -9.119 21.354 19.340 1.00 85.69 194 ALA A CA 1
ATOM 1556 C C . ALA A 1 194 ? -8.826 20.250 20.375 1.00 85.69 194 ALA A C 1
ATOM 1558 O O . ALA A 1 194 ? -8.280 19.201 20.034 1.00 85.69 194 ALA A O 1
ATOM 1559 N N . ALA A 1 195 ? -9.230 20.443 21.636 1.00 86.75 195 ALA A N 1
ATOM 1560 C CA . ALA A 1 195 ? -9.143 19.402 22.658 1.00 86.75 195 ALA A CA 1
ATOM 1561 C C . ALA A 1 195 ? -10.037 18.189 22.332 1.00 86.75 195 ALA A C 1
ATOM 1563 O O . ALA A 1 195 ? -9.598 17.048 22.480 1.00 86.75 195 ALA A O 1
ATOM 1564 N N . ALA A 1 196 ? -11.268 18.423 21.862 1.00 89.38 196 ALA A N 1
ATOM 1565 C CA . ALA A 1 196 ? -12.183 17.356 21.455 1.00 89.38 196 ALA A CA 1
ATOM 1566 C C . ALA A 1 196 ? -11.690 16.608 20.206 1.00 89.38 196 ALA A C 1
ATOM 1568 O O . ALA A 1 196 ? -11.754 15.381 20.167 1.00 89.38 196 ALA A O 1
ATOM 1569 N N . GLU A 1 197 ? -11.158 17.328 19.216 1.00 89.88 197 GLU A N 1
ATOM 1570 C CA . GLU A 1 197 ? -10.550 16.742 18.017 1.00 89.88 197 GLU A CA 1
ATOM 1571 C C . GLU A 1 197 ? -9.354 15.851 18.374 1.00 89.88 197 GLU A C 1
ATOM 1573 O O . GLU A 1 197 ? -9.307 14.687 17.974 1.00 89.88 197 GLU A O 1
ATOM 1578 N N . ARG A 1 198 ? -8.430 16.347 19.210 1.00 90.56 198 ARG A N 1
ATOM 1579 C CA . ARG A 1 198 ? -7.291 15.556 19.700 1.00 90.56 198 ARG A CA 1
ATOM 1580 C C . ARG A 1 198 ? -7.731 14.285 20.415 1.00 90.56 198 ARG A C 1
ATOM 1582 O O . ARG A 1 198 ? -7.156 13.229 20.159 1.00 90.56 198 ARG A O 1
ATOM 1589 N N . GLN A 1 199 ? -8.731 14.380 21.293 1.00 91.56 199 GLN A N 1
ATOM 1590 C CA . GLN A 1 199 ? -9.251 13.209 21.994 1.00 91.56 199 GLN A CA 1
ATOM 1591 C C . GLN A 1 199 ? -9.857 12.199 21.013 1.00 91.56 199 GLN A C 1
ATOM 1593 O O . GLN A 1 199 ? -9.544 11.019 21.106 1.00 91.56 199 GLN A O 1
ATOM 1598 N N . GLY A 1 200 ? -10.647 12.650 20.034 1.00 93.69 200 GLY A N 1
ATOM 1599 C CA . GLY A 1 200 ? -11.225 11.770 19.014 1.00 93.69 200 GLY A CA 1
ATOM 1600 C C . GLY A 1 200 ? -10.168 11.043 18.177 1.00 93.69 200 GLY A C 1
ATOM 1601 O O . GLY A 1 200 ? -10.307 9.850 17.903 1.00 93.69 200 GLY A O 1
ATOM 1602 N N . ILE A 1 201 ? -9.073 11.725 17.823 1.00 94.19 201 ILE A N 1
ATOM 1603 C CA . ILE A 1 201 ? -7.953 11.094 17.115 1.00 94.19 201 ILE A CA 1
ATOM 1604 C C . ILE A 1 201 ? -7.257 10.055 18.007 1.00 94.19 201 ILE A C 1
ATOM 1606 O O . ILE A 1 201 ? -6.978 8.950 17.547 1.00 94.19 201 ILE A O 1
ATOM 1610 N N . GLN A 1 202 ? -7.013 10.368 19.283 1.00 94.25 202 GLN A N 1
ATOM 1611 C CA . GLN A 1 202 ? -6.405 9.425 20.233 1.00 94.25 202 GLN A CA 1
ATOM 1612 C C . GLN A 1 202 ? -7.286 8.187 20.449 1.00 94.25 202 GLN A C 1
ATOM 1614 O O . GLN A 1 202 ? -6.786 7.067 20.368 1.00 94.25 202 GLN A O 1
ATOM 1619 N N . ASP A 1 203 ? -8.596 8.380 20.625 1.00 96.44 203 ASP A N 1
ATOM 1620 C CA . ASP A 1 203 ? -9.570 7.295 20.762 1.00 96.44 203 ASP A CA 1
ATOM 1621 C C . ASP A 1 203 ? -9.567 6.390 19.516 1.00 96.44 203 ASP A C 1
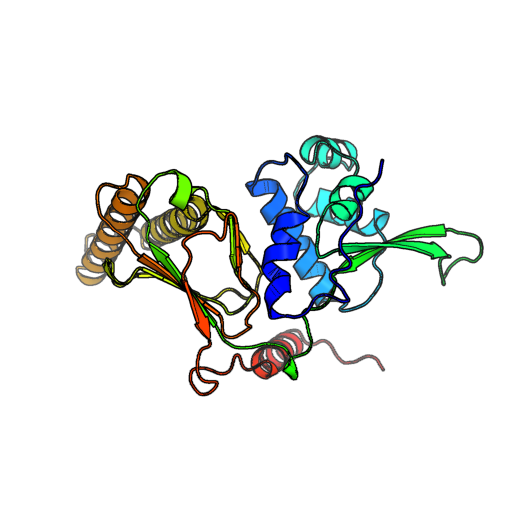ATOM 1623 O O . ASP A 1 203 ? -9.632 5.162 19.628 1.00 96.44 203 ASP A O 1
ATOM 1627 N N . THR A 1 204 ? -9.428 6.988 18.328 1.00 97.00 204 THR A N 1
ATOM 1628 C CA . THR A 1 204 ? -9.302 6.263 17.055 1.00 97.00 204 THR A CA 1
ATOM 1629 C C . THR A 1 204 ? -8.000 5.462 16.992 1.00 97.00 204 THR A C 1
ATOM 1631 O O . THR A 1 204 ? -8.027 4.275 16.665 1.00 97.00 204 THR A O 1
ATOM 1634 N N . CYS A 1 205 ? -6.859 6.059 17.353 1.00 97.00 205 CYS A N 1
ATOM 1635 C CA . CYS A 1 205 ? -5.572 5.359 17.413 1.00 97.00 205 CYS A CA 1
ATOM 1636 C C . CYS A 1 205 ? -5.615 4.163 18.374 1.00 97.00 205 CYS A C 1
ATOM 1638 O O . CYS A 1 205 ? -5.133 3.079 18.040 1.00 97.00 205 CYS A O 1
ATOM 1640 N N . ASP A 1 206 ? -6.228 4.328 19.545 1.00 97.75 206 ASP A N 1
ATOM 1641 C CA . ASP A 1 206 ? -6.390 3.254 20.525 1.00 97.75 206 ASP A CA 1
ATOM 1642 C C . ASP A 1 206 ? -7.312 2.142 20.012 1.00 97.75 206 ASP A C 1
ATOM 1644 O O . ASP A 1 206 ? -7.044 0.959 20.236 1.00 97.75 206 ASP A O 1
ATOM 1648 N N . ALA A 1 207 ? -8.379 2.485 19.289 1.00 97.75 207 ALA A N 1
ATOM 1649 C CA . ALA A 1 207 ? -9.246 1.500 18.654 1.00 97.75 207 ALA A CA 1
ATOM 1650 C C . ALA A 1 207 ? -8.515 0.710 17.554 1.00 97.75 207 ALA A C 1
ATOM 1652 O O . ALA A 1 207 ? -8.616 -0.517 17.514 1.00 97.75 207 ALA A O 1
ATOM 1653 N N . LEU A 1 208 ? -7.714 1.378 16.718 1.00 97.69 208 LEU A N 1
ATOM 1654 C CA . LEU A 1 208 ? -6.885 0.724 15.699 1.00 97.69 208 LEU A CA 1
ATOM 1655 C C . LEU A 1 208 ? -5.841 -0.214 16.330 1.00 97.69 208 LEU A C 1
ATOM 1657 O O . LEU A 1 208 ? -5.635 -1.323 15.838 1.00 97.69 208 LEU A O 1
ATOM 1661 N N . ARG A 1 209 ? -5.232 0.163 17.463 1.00 97.62 209 ARG A N 1
ATOM 1662 C CA . ARG A 1 209 ? -4.327 -0.725 18.220 1.00 97.62 209 ARG A CA 1
ATOM 1663 C C . ARG A 1 209 ? -5.028 -1.988 18.706 1.00 97.62 209 ARG A C 1
ATOM 1665 O O . ARG A 1 209 ? -4.489 -3.076 18.539 1.00 97.62 209 ARG A O 1
ATOM 1672 N N . LYS A 1 210 ? -6.260 -1.872 19.208 1.00 97.50 210 LYS A N 1
ATOM 1673 C CA . LYS A 1 210 ? -7.068 -3.037 19.611 1.00 97.50 210 LYS A CA 1
ATOM 1674 C C . LYS A 1 210 ? -7.360 -3.983 18.448 1.00 97.50 210 LYS A C 1
ATOM 1676 O O . LYS A 1 210 ? -7.443 -5.190 18.668 1.00 97.50 210 LYS A O 1
ATOM 1681 N N . VAL A 1 211 ? -7.491 -3.467 17.221 1.00 96.94 211 VAL A N 1
ATOM 1682 C CA . VAL A 1 211 ? -7.577 -4.304 16.010 1.00 96.94 211 VAL A CA 1
ATOM 1683 C C . VAL A 1 211 ? -6.262 -5.049 15.773 1.00 96.94 211 VAL A C 1
ATOM 1685 O O . VAL A 1 211 ? -6.277 -6.263 15.572 1.00 96.94 211 VAL A O 1
ATOM 1688 N N . LEU A 1 212 ? -5.123 -4.350 15.838 1.00 93.69 212 LEU A N 1
ATOM 1689 C CA . LEU A 1 212 ? -3.794 -4.954 15.666 1.00 93.69 212 LEU A CA 1
ATOM 1690 C C . LEU A 1 212 ? -3.474 -6.015 16.733 1.00 93.69 212 LEU A C 1
ATOM 1692 O O . LEU A 1 212 ? -2.833 -7.025 16.436 1.00 93.69 212 LEU A O 1
ATOM 1696 N N . ASP A 1 213 ? -3.957 -5.814 17.956 1.00 95.25 213 ASP A N 1
ATOM 1697 C CA . ASP A 1 213 ? -3.812 -6.754 19.069 1.00 95.25 213 ASP A CA 1
ATOM 1698 C C . ASP A 1 213 ? -4.860 -7.883 19.057 1.00 95.25 213 ASP A C 1
ATOM 1700 O O . ASP A 1 213 ? -4.767 -8.820 19.854 1.00 95.25 213 ASP A O 1
ATOM 1704 N N . LEU A 1 214 ? -5.810 -7.852 18.110 1.00 95.19 214 LEU A N 1
ATOM 1705 C CA . LEU A 1 214 ? -6.932 -8.793 17.976 1.00 95.19 214 LEU A CA 1
ATOM 1706 C C . LEU A 1 214 ? -7.867 -8.812 19.198 1.00 95.19 214 LEU A C 1
ATOM 1708 O O . LEU A 1 214 ? -8.518 -9.822 19.474 1.00 95.19 214 LEU A O 1
ATOM 1712 N N . GLU A 1 215 ? -7.938 -7.708 19.942 1.00 96.44 215 GLU A N 1
ATOM 1713 C CA . GLU A 1 215 ? -8.851 -7.558 21.081 1.00 96.44 215 GLU A CA 1
ATOM 1714 C C . GLU A 1 215 ? -10.296 -7.329 20.632 1.00 96.44 215 GLU A C 1
ATOM 1716 O O . GLU A 1 215 ? -11.237 -7.718 21.329 1.00 96.44 215 GLU A O 1
ATOM 1721 N N . ILE A 1 216 ? -10.473 -6.713 19.462 1.00 93.75 216 ILE A N 1
ATOM 1722 C CA . ILE A 1 216 ? -11.773 -6.498 18.828 1.00 93.75 216 ILE A CA 1
ATOM 1723 C C . ILE A 1 216 ? -11.779 -7.099 17.417 1.00 93.75 216 ILE A C 1
ATOM 1725 O O . ILE A 1 216 ? -10.756 -7.056 16.729 1.00 93.75 216 ILE A O 1
ATOM 1729 N N . PRO A 1 217 ? -12.909 -7.675 16.970 1.00 91.44 217 PRO A N 1
ATOM 1730 C CA . PRO A 1 217 ? -13.053 -8.098 15.585 1.00 91.44 217 PRO A CA 1
ATOM 1731 C C . PRO A 1 217 ? -13.083 -6.875 14.666 1.00 91.44 217 PRO A C 1
ATOM 1733 O O . PRO A 1 217 ? -13.628 -5.835 15.035 1.00 91.44 217 PRO A O 1
ATOM 1736 N N . ALA A 1 218 ? -12.532 -7.021 13.465 1.00 96.94 218 ALA A N 1
ATOM 1737 C CA . ALA A 1 218 ? -12.555 -5.976 12.453 1.00 96.94 218 ALA A CA 1
ATOM 1738 C C . ALA A 1 218 ? -12.631 -6.566 11.047 1.00 96.94 218 ALA A C 1
ATOM 1740 O O . ALA A 1 218 ? -12.057 -7.627 10.762 1.00 96.94 218 ALA A O 1
ATOM 1741 N N . THR A 1 219 ? -13.295 -5.833 10.163 1.00 98.19 219 THR A N 1
ATOM 1742 C CA . THR A 1 219 ? -13.340 -6.122 8.738 1.00 98.19 219 THR A CA 1
ATOM 1743 C C . THR A 1 219 ? -12.480 -5.106 8.001 1.00 98.19 219 THR A C 1
ATOM 1745 O O . THR A 1 219 ? -12.664 -3.906 8.151 1.00 98.19 219 THR A O 1
ATOM 1748 N N . PHE A 1 220 ? -11.547 -5.585 7.186 1.00 97.81 220 PHE A N 1
ATOM 1749 C CA . PHE A 1 220 ? -10.691 -4.760 6.344 1.00 97.81 220 PHE A CA 1
ATOM 1750 C C . PHE A 1 220 ? -11.206 -4.836 4.907 1.00 97.81 220 PHE A C 1
ATOM 1752 O O . PHE A 1 220 ? -11.078 -5.874 4.250 1.00 97.81 220 PHE A O 1
ATOM 1759 N N . ILE A 1 221 ? -11.842 -3.765 4.439 1.00 97.75 221 ILE A N 1
ATOM 1760 C CA . ILE A 1 221 ? -12.488 -3.715 3.125 1.00 97.75 221 ILE A CA 1
ATOM 1761 C C . ILE A 1 221 ? -11.660 -2.836 2.202 1.00 97.75 221 ILE A C 1
ATOM 1763 O O . ILE A 1 221 ? -11.544 -1.644 2.443 1.00 97.75 221 ILE A O 1
ATOM 1767 N N . VAL A 1 222 ? -11.129 -3.402 1.124 1.00 97.06 222 VAL A N 1
ATOM 1768 C CA . VAL A 1 222 ? -10.507 -2.633 0.045 1.00 97.06 222 VAL A CA 1
ATOM 1769 C C . VAL A 1 222 ? -11.571 -2.322 -0.995 1.00 97.06 222 VAL A C 1
ATOM 1771 O O . VAL A 1 222 ? -12.178 -3.237 -1.558 1.00 97.06 222 VAL A O 1
ATOM 1774 N N . ILE A 1 223 ? -11.780 -1.037 -1.257 1.00 94.94 223 ILE A N 1
ATOM 1775 C CA . ILE A 1 223 ? -12.589 -0.550 -2.369 1.00 94.94 223 ILE A CA 1
ATOM 1776 C C . ILE A 1 223 ? -11.636 -0.126 -3.475 1.00 94.94 223 ILE A C 1
ATOM 1778 O O . ILE A 1 223 ? -10.863 0.817 -3.311 1.00 94.94 223 ILE A O 1
ATOM 1782 N N . ASP A 1 224 ? -11.679 -0.835 -4.597 1.00 92.75 224 ASP A N 1
ATOM 1783 C CA . ASP A 1 224 ? -10.727 -0.673 -5.685 1.00 92.75 224 ASP A CA 1
ATOM 1784 C C . ASP A 1 224 ? -11.443 -0.432 -7.020 1.00 92.75 224 ASP A C 1
ATOM 1786 O O . ASP A 1 224 ? -11.801 -1.379 -7.730 1.00 92.75 224 ASP A O 1
ATOM 1790 N N . PRO A 1 225 ? -11.615 0.841 -7.410 1.00 87.69 225 PRO A N 1
ATOM 1791 C CA . PRO A 1 225 ? -12.161 1.200 -8.714 1.00 87.69 225 PRO A CA 1
ATOM 1792 C C . PRO A 1 225 ? -11.324 0.699 -9.904 1.00 87.69 225 PRO A C 1
ATOM 1794 O O . PRO A 1 225 ? -11.836 0.603 -11.019 1.00 87.69 225 PRO A O 1
ATOM 1797 N N . GLY A 1 226 ? -10.028 0.439 -9.695 1.00 83.75 226 GLY A N 1
ATOM 1798 C CA . GLY A 1 226 ? -9.089 -0.002 -10.723 1.00 83.75 226 GLY A CA 1
ATOM 1799 C C . GLY A 1 226 ? -9.132 -1.504 -10.985 1.00 83.75 226 GLY A C 1
ATOM 1800 O O . GLY A 1 226 ? -8.810 -1.925 -12.096 1.00 83.75 226 GLY A O 1
ATOM 1801 N N . GLY A 1 227 ? -9.561 -2.306 -10.011 1.00 88.50 227 GLY A N 1
ATOM 1802 C CA . GLY A 1 227 ? -9.664 -3.756 -10.175 1.00 88.50 227 GLY A CA 1
ATOM 1803 C C . GLY A 1 227 ? -8.336 -4.504 -10.131 1.00 88.50 227 GLY A C 1
ATOM 1804 O O . GLY A 1 227 ? -8.231 -5.566 -10.731 1.00 88.50 227 GLY A O 1
ATOM 1805 N N . LEU A 1 228 ? -7.300 -3.933 -9.512 1.00 89.38 228 LEU A N 1
ATOM 1806 C CA . LEU A 1 228 ? -5.925 -4.439 -9.591 1.00 89.38 228 LEU A CA 1
ATOM 1807 C C . LEU A 1 228 ? -5.305 -4.774 -8.229 1.00 89.38 228 LEU A C 1
ATOM 1809 O O . LEU A 1 228 ? -4.287 -5.459 -8.194 1.00 89.38 228 LEU A O 1
ATOM 1813 N N . SER A 1 229 ? -5.895 -4.328 -7.121 1.00 91.06 229 SER A N 1
ATOM 1814 C CA . SER A 1 229 ? -5.463 -4.630 -5.753 1.00 91.06 229 SER A CA 1
ATOM 1815 C C . SER A 1 229 ? -5.587 -6.121 -5.443 1.00 91.06 229 SER A C 1
ATOM 1817 O O . SER A 1 229 ? -6.468 -6.805 -5.964 1.00 91.06 229 SER A O 1
ATOM 1819 N N . ALA A 1 230 ? -4.720 -6.637 -4.572 1.00 89.75 230 ALA A N 1
ATOM 1820 C CA . ALA A 1 230 ? -4.729 -8.054 -4.212 1.00 89.75 230 ALA A CA 1
ATOM 1821 C C . ALA A 1 230 ? -4.139 -8.325 -2.827 1.00 89.75 230 ALA A C 1
ATOM 1823 O O . ALA A 1 230 ? -3.248 -7.613 -2.367 1.00 89.75 230 ALA A O 1
ATOM 1824 N N . PHE A 1 231 ? -4.589 -9.418 -2.206 1.00 86.12 231 PHE A N 1
ATOM 1825 C CA . PHE A 1 231 ? -4.027 -9.956 -0.968 1.00 86.12 231 PHE A CA 1
ATOM 1826 C C . PHE A 1 231 ? -3.204 -11.217 -1.219 1.00 86.12 231 PHE A C 1
ATOM 1828 O O . PHE A 1 231 ? -3.544 -12.042 -2.069 1.00 86.12 231 PHE A O 1
ATOM 1835 N N . LYS A 1 232 ? -2.185 -11.435 -0.386 1.00 79.56 232 LYS A N 1
ATOM 1836 C CA . LYS A 1 232 ? -1.438 -12.685 -0.327 1.00 79.56 232 LYS A CA 1
ATOM 1837 C C . LYS A 1 232 ? -1.069 -13.074 1.113 1.00 79.56 232 LYS A C 1
ATOM 1839 O O . LYS A 1 232 ? -0.398 -12.304 1.796 1.00 79.56 232 LYS A O 1
ATOM 1844 N N . PRO A 1 233 ? -1.412 -14.294 1.564 1.00 82.06 233 PRO A N 1
ATOM 1845 C CA . PRO A 1 233 ? -2.282 -15.265 0.890 1.00 82.06 233 PRO A CA 1
ATOM 1846 C C . PRO A 1 233 ? -3.699 -14.723 0.631 1.00 82.06 233 PRO A C 1
ATOM 1848 O O . PRO A 1 233 ? -4.270 -14.088 1.509 1.00 82.06 233 PRO A O 1
ATOM 1851 N N . GLY A 1 234 ? -4.275 -14.988 -0.546 1.00 78.50 234 GLY A N 1
ATOM 1852 C CA . GLY A 1 234 ? -5.628 -14.524 -0.905 1.00 78.50 234 GLY A CA 1
ATOM 1853 C C . GLY A 1 234 ? -6.769 -15.403 -0.374 1.00 78.50 234 GLY A C 1
ATOM 1854 O O . GLY A 1 234 ? -7.932 -15.019 -0.437 1.00 78.50 234 GLY A O 1
ATOM 1855 N N . GLU A 1 235 ? -6.462 -16.586 0.167 1.00 85.19 235 GLU A N 1
ATOM 1856 C CA . GLU A 1 235 ? -7.473 -17.503 0.703 1.00 85.19 235 GLU A CA 1
ATOM 1857 C C . GLU A 1 235 ? -8.262 -16.855 1.852 1.00 85.19 235 GLU A C 1
ATOM 1859 O O . GLU A 1 235 ? -7.678 -16.320 2.801 1.00 85.19 235 GLU A O 1
ATOM 1864 N N . GLY A 1 236 ? -9.593 -16.931 1.771 1.00 86.69 236 GLY A N 1
ATOM 1865 C CA . GLY A 1 236 ? -10.511 -16.363 2.760 1.00 86.69 236 GLY A CA 1
ATOM 1866 C C . GLY A 1 236 ? -10.818 -14.874 2.579 1.00 86.69 236 GLY A C 1
ATOM 1867 O O . GLY A 1 236 ? -11.563 -14.331 3.391 1.00 86.69 236 GLY A O 1
ATOM 1868 N N . VAL A 1 237 ? -10.275 -14.229 1.539 1.00 94.31 237 VAL A N 1
ATOM 1869 C CA . VAL A 1 237 ? -10.686 -12.886 1.110 1.00 94.31 237 VAL A CA 1
ATOM 1870 C C . VAL A 1 237 ? -11.858 -13.017 0.143 1.00 94.31 237 VAL A C 1
ATOM 1872 O O . VAL A 1 237 ? -11.764 -13.720 -0.863 1.00 94.31 237 VAL A O 1
ATOM 1875 N N . GLU A 1 238 ? -12.969 -12.351 0.443 1.00 95.56 238 GLU A N 1
ATOM 1876 C CA . GLU A 1 238 ? -14.127 -12.317 -0.449 1.00 95.56 238 GLU A CA 1
ATOM 1877 C C . GLU A 1 238 ? -13.925 -11.208 -1.482 1.00 95.56 238 GLU A C 1
ATOM 1879 O O . GLU A 1 238 ? -13.793 -10.041 -1.120 1.00 95.56 238 GLU A O 1
ATOM 1884 N N . VAL A 1 239 ? -13.891 -11.563 -2.766 1.00 93.19 239 VAL A N 1
ATOM 1885 C CA . VAL A 1 239 ? -13.762 -10.603 -3.867 1.00 93.19 239 VAL A CA 1
ATOM 1886 C C . VAL A 1 239 ? -15.096 -10.516 -4.591 1.00 93.19 239 VAL A C 1
ATOM 1888 O O . VAL A 1 239 ? -15.660 -11.530 -5.002 1.00 93.19 239 VAL A O 1
ATOM 1891 N N . THR A 1 240 ? -15.615 -9.300 -4.719 1.00 93.56 240 THR A N 1
ATOM 1892 C CA . THR A 1 240 ? -16.883 -9.018 -5.398 1.00 93.56 240 THR A CA 1
ATOM 1893 C C . THR A 1 240 ? -16.687 -7.911 -6.416 1.00 93.56 240 THR A C 1
ATOM 1895 O O . THR A 1 240 ? -16.075 -6.890 -6.111 1.00 93.56 240 THR A O 1
ATOM 1898 N N . GLU A 1 241 ? -17.205 -8.113 -7.623 1.00 89.81 241 GLU A N 1
ATOM 1899 C CA . GLU A 1 241 ? -17.254 -7.065 -8.639 1.00 89.81 241 GLU A CA 1
ATOM 1900 C C . GLU A 1 241 ? -18.212 -5.957 -8.184 1.00 89.81 241 GLU A C 1
ATOM 1902 O O . GLU A 1 241 ? -19.276 -6.222 -7.614 1.00 89.81 241 GLU A O 1
ATOM 1907 N N . MET A 1 242 ? -17.820 -4.709 -8.408 1.00 87.06 242 MET A N 1
ATOM 1908 C CA . MET A 1 242 ? -18.645 -3.539 -8.143 1.00 87.06 242 MET A CA 1
ATOM 1909 C C . MET A 1 242 ? -19.282 -3.065 -9.449 1.00 87.06 242 MET A C 1
ATOM 1911 O O . MET A 1 242 ? -18.615 -2.982 -10.480 1.00 87.06 242 MET A O 1
ATOM 1915 N N . GLU A 1 243 ? -20.568 -2.708 -9.402 1.00 73.88 243 GLU A N 1
ATOM 1916 C CA . GLU A 1 243 ? -21.231 -2.031 -10.520 1.00 73.88 243 GLU A CA 1
ATOM 1917 C C . GLU A 1 243 ? -20.438 -0.772 -10.898 1.00 73.88 243 GLU A C 1
ATOM 1919 O O . GLU A 1 243 ? -20.020 -0.007 -10.025 1.00 73.88 243 GLU A O 1
ATOM 1924 N N . ALA A 1 244 ? -20.262 -0.529 -12.198 1.00 58.47 244 ALA A N 1
ATOM 1925 C CA . ALA A 1 244 ? -19.433 0.556 -12.734 1.00 58.47 244 ALA A CA 1
ATOM 1926 C C . ALA A 1 244 ? -19.947 1.985 -12.420 1.00 58.47 244 ALA A C 1
ATOM 1928 O O . ALA A 1 244 ? -19.427 2.955 -12.968 1.00 58.47 244 ALA A O 1
ATOM 1929 N N . ASP A 1 245 ? -20.957 2.125 -11.555 1.00 52.16 245 ASP A N 1
ATOM 1930 C CA . ASP A 1 245 ? -21.704 3.362 -11.303 1.00 52.16 245 ASP A CA 1
ATOM 1931 C C . ASP A 1 245 ? -21.438 3.997 -9.921 1.00 52.16 245 ASP A C 1
ATOM 1933 O O . ASP A 1 245 ? -22.193 4.850 -9.459 1.00 52.16 245 ASP A O 1
ATOM 1937 N N . ALA A 1 246 ? -20.345 3.634 -9.242 1.00 39.62 246 ALA A N 1
ATOM 1938 C CA . ALA A 1 246 ? -19.940 4.278 -7.991 1.00 39.62 246 ALA A CA 1
ATOM 1939 C C . ALA A 1 246 ? -18.480 4.734 -8.056 1.00 39.62 246 ALA A C 1
ATOM 1941 O O . ALA A 1 246 ? -17.561 3.963 -7.804 1.00 39.62 246 ALA A O 1
ATOM 1942 N N . GLY A 1 247 ? -18.284 6.008 -8.403 1.00 44.50 247 GLY A N 1
ATOM 1943 C CA . GLY A 1 247 ? -16.976 6.655 -8.350 1.00 44.50 247 GLY A CA 1
ATOM 1944 C C . GLY A 1 247 ? -16.027 6.112 -9.405 1.00 44.50 247 GLY A C 1
ATOM 1945 O O . GLY A 1 247 ? -15.031 5.475 -9.076 1.00 44.50 247 GLY A O 1
ATOM 1946 N N . ALA A 1 248 ? -16.331 6.385 -10.678 1.00 40.78 248 ALA A N 1
ATOM 1947 C CA . ALA A 1 248 ? -15.340 6.280 -11.735 1.00 40.78 248 ALA A CA 1
ATOM 1948 C C . ALA A 1 248 ? -14.041 6.898 -11.213 1.00 40.78 248 ALA A C 1
ATOM 1950 O O . ALA A 1 248 ? -13.997 8.095 -10.918 1.00 40.78 248 ALA A O 1
ATOM 1951 N N . TYR A 1 249 ? -13.003 6.075 -11.070 1.00 43.91 249 TYR A N 1
ATOM 1952 C CA . TYR A 1 249 ? -11.650 6.584 -11.033 1.00 43.91 249 TYR A CA 1
ATOM 1953 C C . TYR A 1 249 ? -11.485 7.343 -12.337 1.00 43.91 249 TYR A C 1
ATOM 1955 O O . TYR A 1 249 ? -11.303 6.758 -13.409 1.00 43.91 249 TYR A O 1
ATOM 1963 N N . ASP A 1 250 ? -11.694 8.652 -12.254 1.00 46.25 250 ASP A N 1
ATOM 1964 C CA . ASP A 1 250 ? -11.585 9.524 -13.389 1.00 46.25 250 ASP A CA 1
ATOM 1965 C C . ASP A 1 250 ? -10.107 9.540 -13.759 1.00 46.25 250 ASP A C 1
ATOM 1967 O O . ASP A 1 250 ? -9.296 10.292 -13.219 1.00 46.25 250 ASP A O 1
ATOM 1971 N N . ARG A 1 251 ? -9.731 8.665 -14.693 1.00 47.91 251 ARG A N 1
ATOM 1972 C CA . ARG A 1 251 ? -8.394 8.668 -15.284 1.00 47.91 251 ARG A CA 1
ATOM 1973 C C . ARG A 1 251 ? -8.095 10.029 -15.928 1.00 47.91 251 ARG A C 1
ATOM 1975 O O . ARG A 1 251 ? -6.927 10.336 -16.136 1.00 47.91 251 ARG A O 1
ATOM 1982 N N . SER A 1 252 ? -9.101 10.867 -16.208 1.00 40.75 252 SER A N 1
ATOM 1983 C CA . SER A 1 252 ? -8.895 12.256 -16.615 1.00 40.75 252 SER A CA 1
ATOM 1984 C C . SER A 1 252 ? -8.545 13.177 -15.444 1.00 40.75 252 SER A C 1
ATOM 1986 O O . SER A 1 252 ? -7.785 14.105 -15.668 1.00 40.75 252 SER A O 1
ATOM 1988 N N . ALA A 1 253 ? -8.895 12.881 -14.187 1.00 39.62 253 ALA A N 1
ATOM 1989 C CA . ALA A 1 253 ? -8.329 13.574 -13.023 1.00 39.62 253 ALA A CA 1
ATOM 1990 C C . ALA A 1 253 ? -6.814 13.317 -12.886 1.00 39.62 253 ALA A C 1
ATOM 1992 O O . ALA A 1 253 ? -6.070 14.227 -12.520 1.00 39.62 253 ALA A O 1
ATOM 1993 N N . ARG A 1 254 ? -6.336 12.131 -13.304 1.00 40.09 254 ARG A N 1
ATOM 1994 C CA . ARG A 1 254 ? -4.901 11.819 -13.466 1.00 40.09 254 ARG A CA 1
ATOM 1995 C C . ARG A 1 254 ? -4.237 12.657 -14.569 1.00 40.09 254 ARG A C 1
ATOM 1997 O O . ARG A 1 254 ? -3.046 12.893 -14.474 1.00 40.09 254 ARG A O 1
ATOM 2004 N N . ALA A 1 255 ? -4.970 13.145 -15.573 1.00 36.06 255 ALA A N 1
ATOM 2005 C CA . ALA A 1 255 ? -4.445 14.055 -16.601 1.00 36.06 255 ALA A CA 1
ATOM 2006 C C . ALA A 1 255 ? -4.611 15.544 -16.223 1.00 36.06 255 ALA A C 1
ATOM 2008 O O . ALA A 1 255 ? -3.700 16.336 -16.424 1.00 36.06 255 ALA A O 1
ATOM 2009 N N . VAL A 1 256 ? -5.746 15.915 -15.624 1.00 35.34 256 VAL A N 1
ATOM 2010 C CA . VAL A 1 256 ? -6.173 17.295 -15.334 1.00 35.34 256 VAL A CA 1
ATOM 2011 C C . VAL A 1 256 ? -5.502 17.863 -14.081 1.00 35.34 256 VAL A C 1
ATOM 2013 O O . VAL A 1 256 ? -5.173 19.050 -14.056 1.00 35.34 256 VAL A O 1
ATOM 2016 N N . ALA A 1 257 ? -5.249 17.048 -13.048 1.00 39.62 257 ALA A N 1
ATOM 2017 C CA . ALA A 1 257 ? -4.449 17.486 -11.899 1.00 39.62 257 ALA A CA 1
ATOM 2018 C C . ALA A 1 257 ? -2.991 17.775 -12.306 1.00 39.62 257 ALA A C 1
ATOM 2020 O O . ALA A 1 257 ? -2.377 18.700 -11.780 1.00 39.62 257 ALA A O 1
ATOM 2021 N N . ILE A 1 258 ? -2.478 17.041 -13.302 1.00 40.66 258 ILE A N 1
ATOM 2022 C CA . ILE A 1 258 ? -1.144 17.238 -13.882 1.00 40.66 258 ILE A CA 1
ATOM 2023 C C . ILE A 1 258 ? -1.097 18.513 -14.725 1.00 40.66 258 ILE A C 1
ATOM 2025 O O . ILE A 1 258 ? -0.165 19.294 -14.560 1.00 40.66 258 ILE A O 1
ATOM 2029 N N . THR A 1 259 ? -2.105 18.779 -15.568 1.00 37.47 259 THR A N 1
ATOM 2030 C CA . THR A 1 259 ? -2.147 20.025 -16.356 1.00 37.47 259 THR A CA 1
ATOM 2031 C C . THR A 1 259 ? -2.129 21.248 -15.443 1.00 37.47 259 THR A C 1
ATOM 2033 O O . THR A 1 259 ? -1.352 22.164 -15.666 1.00 37.47 259 THR A O 1
ATOM 2036 N N . ARG A 1 260 ? -2.894 21.231 -14.344 1.00 36.22 260 ARG A N 1
ATOM 2037 C CA . ARG A 1 260 ? -2.948 22.357 -13.398 1.00 36.22 260 ARG A CA 1
ATOM 2038 C C . ARG A 1 260 ? -1.666 22.562 -12.587 1.00 36.22 260 ARG A C 1
ATOM 2040 O O . ARG A 1 260 ? -1.375 23.699 -12.229 1.00 36.22 260 ARG A O 1
ATOM 2047 N N . ALA A 1 261 ? -0.913 21.502 -12.290 1.00 40.34 261 ALA A N 1
ATOM 2048 C CA . ALA A 1 261 ? 0.383 21.607 -11.617 1.00 40.34 261 ALA A CA 1
ATOM 2049 C C . ALA A 1 261 ? 1.496 22.060 -12.584 1.00 40.34 261 ALA A C 1
ATOM 2051 O O . ALA A 1 261 ? 2.288 22.930 -12.238 1.00 40.34 261 ALA A O 1
ATOM 2052 N N . ALA A 1 262 ? 1.500 21.556 -13.823 1.00 39.72 262 ALA A N 1
ATOM 2053 C CA . ALA A 1 262 ? 2.439 21.973 -14.868 1.00 39.72 262 ALA A CA 1
ATOM 2054 C C . ALA A 1 262 ? 2.204 23.425 -15.333 1.00 39.72 262 ALA A C 1
ATOM 2056 O O . ALA A 1 262 ? 3.158 24.174 -15.539 1.00 39.72 262 ALA A O 1
ATOM 2057 N N . GLU A 1 263 ? 0.941 23.858 -15.420 1.00 39.28 263 GLU A N 1
ATOM 2058 C CA . GLU A 1 263 ? 0.565 25.256 -15.681 1.00 39.28 263 GLU A CA 1
ATOM 2059 C C . GLU A 1 263 ? 0.953 26.191 -14.521 1.00 39.28 263 GLU A C 1
ATOM 2061 O O . GLU A 1 263 ? 1.248 27.363 -14.752 1.00 39.28 263 GLU A O 1
ATOM 2066 N N . ALA A 1 264 ? 0.988 25.688 -13.280 1.00 43.03 264 ALA A N 1
ATOM 2067 C CA . ALA A 1 264 ? 1.424 26.451 -12.109 1.00 43.03 264 ALA A CA 1
ATOM 2068 C C . ALA A 1 264 ? 2.958 26.579 -12.002 1.00 43.03 264 ALA A C 1
ATOM 2070 O O . ALA A 1 264 ? 3.439 27.552 -11.422 1.00 43.03 264 ALA A O 1
ATOM 2071 N N . GLU A 1 265 ? 3.715 25.644 -12.588 1.00 45.12 265 GLU A N 1
ATOM 2072 C CA . GLU A 1 265 ? 5.189 25.644 -12.602 1.00 45.12 265 GLU A CA 1
ATOM 2073 C C . GLU A 1 265 ? 5.814 26.156 -13.913 1.00 45.12 265 GLU A C 1
ATOM 2075 O O . GLU A 1 265 ? 7.036 26.235 -14.026 1.00 45.12 265 GLU A O 1
ATOM 2080 N N . GLY A 1 266 ? 5.003 26.588 -14.884 1.00 38.12 266 GLY A N 1
ATOM 2081 C CA . GLY A 1 266 ? 5.476 27.367 -16.033 1.00 38.12 266 GLY A CA 1
AT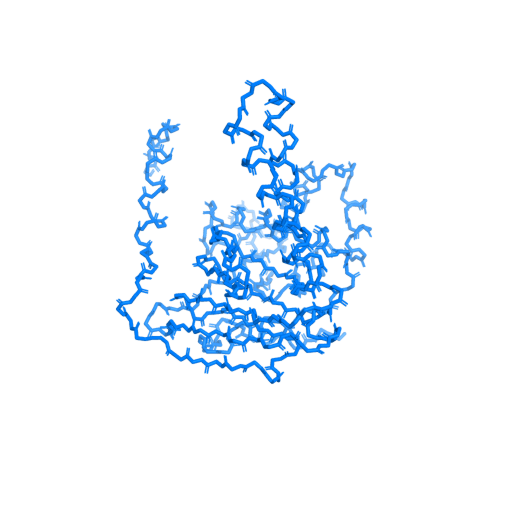OM 2082 C C . GLY A 1 266 ? 6.401 26.615 -16.995 1.00 38.12 266 GLY A C 1
ATOM 2083 O O . GLY A 1 266 ? 7.313 27.222 -17.555 1.00 38.12 266 GLY A O 1
ATOM 2084 N N . TYR A 1 267 ? 6.180 25.318 -17.212 1.00 42.81 267 TYR A N 1
ATOM 2085 C CA . TYR A 1 267 ? 6.857 24.600 -18.293 1.00 42.81 267 TYR A CA 1
ATOM 2086 C C . TYR A 1 267 ? 6.145 24.870 -19.625 1.00 42.81 267 TYR A C 1
ATOM 2088 O O . TYR A 1 267 ? 5.064 24.348 -19.884 1.00 42.81 267 TYR A O 1
ATOM 2096 N N . GLU A 1 268 ? 6.749 25.711 -20.469 1.00 35.41 268 GLU A N 1
ATOM 2097 C CA . GLU A 1 268 ? 6.343 25.857 -21.869 1.00 35.41 268 GLU A CA 1
ATOM 2098 C C . GLU A 1 268 ? 6.757 24.607 -22.661 1.00 35.41 268 GLU A C 1
ATOM 2100 O O . GLU A 1 268 ? 7.928 24.218 -22.665 1.00 35.41 268 GLU A O 1
ATOM 2105 N N . ASP A 1 269 ? 5.785 23.995 -23.341 1.00 36.47 269 ASP A N 1
ATOM 2106 C CA . ASP A 1 269 ? 5.982 22.879 -24.267 1.00 36.47 269 ASP A CA 1
ATOM 2107 C C . ASP A 1 269 ? 7.042 23.223 -25.329 1.00 36.47 269 ASP A C 1
ATOM 2109 O O . ASP A 1 269 ? 6.836 24.069 -26.206 1.00 36.47 269 ASP A O 1
ATOM 2113 N N . ILE A 1 270 ? 8.179 22.529 -25.284 1.00 35.34 270 ILE A N 1
ATOM 2114 C CA . ILE A 1 270 ? 9.148 22.506 -26.381 1.00 35.34 270 ILE A CA 1
ATOM 2115 C C . ILE A 1 270 ? 8.772 21.380 -27.351 1.00 35.34 270 ILE A C 1
ATOM 2117 O O . ILE A 1 270 ? 8.918 20.200 -27.036 1.00 35.34 270 ILE A O 1
ATOM 2121 N N . ASN A 1 271 ? 8.249 21.794 -28.512 1.00 37.66 271 ASN A N 1
ATOM 2122 C CA . ASN A 1 271 ? 7.936 20.958 -29.682 1.00 37.66 271 ASN A CA 1
ATOM 2123 C C . ASN A 1 271 ? 9.118 20.110 -30.167 1.00 37.66 271 ASN A C 1
ATOM 2125 O O . ASN A 1 271 ? 10.256 20.636 -30.185 1.00 37.66 271 ASN A O 1
#

Foldseek 3Di:
DQPPQDPLLPDFLLCNQVSQVVLQDADADLVLVQLLQQVLVVVCVVPPPDWAFQVVVLQVSCVVVPHPGSVSVCVNSVHRSCVSLSSRNQKDKDWDADPVDGPDITITMHGNDRDDQVRFFWKKKKQKQQDLVQQQKKKWADAQKKKDWVVLRDIRGGHNHIDIGGNV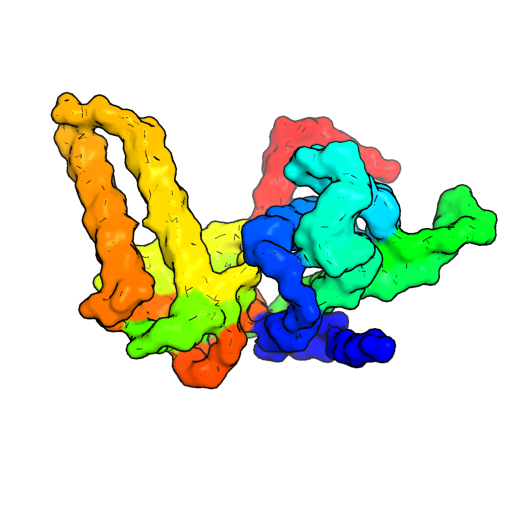VSLVVVLVVLVVVLVVLPPPVVDPVNVVVSVSSVVSSVVSVCSNVVVDITMIMIGGLRRRMAIVVRPRIDMDTDDNPPDNPPVVCVVVVVVVVCVVVDDDDDD

pLDDT: mean 78.94, std 17.49, range [26.59, 98.19]

Sequence (271 aa):
MVADKKDLANVDAENFGSEMLDSFKIDISHQEMERIIVELELIYRTQPGKWLPMHGICNMLADELGYEDVDEFEDALKADFKTFIGALPHIETDNQESELQPGLWRDVFRVIPDPPADQCRPQRLVLQIKSRADLWRVLMLHPGAFVEIPELEFEIGADHKRRVDSVYNHVGASIFNLERHVEQIGDAADDPAAAAERQGIQDTCDALRKVLDLEIPATFIVIDPGGLSAFKPGEGVEVTEMEADAGAYDRSARAVAITRAAEAEGYEDIN

Radius of gyration: 20.99 Å; chains: 1; bounding box: 50×47×57 Å

Organism: Micromonas pusilla (NCBI:txid38833)

=== Feature glossary ===
Feature key, reading from the visual/contextual features back to the raw sequence:

Rendered structure images. Six rendered views show the 3D structure from the faces of a cube — i.e. along ±x, ±y, ±z. Rendering representation is drawn randomly per protein from cartoon (secondary-structure ribbons), sticks (backbone bonds), or molecular surface; coloring is either N→C rainbow (blue at the N-terminus through red at the C-terminus) or one color per chain.

Contact-map, Ramachandran, and PAE plots. The contact map is a binary N×N matrix image: pixel (i, j) is dark where Cα_i and Cα_j are within 8 Å and |i−j|>4. Because the |i−j|>4 filter removes local helical contacts, off-diagonal stripes parallel to the main diagonal indicate parallel β-sheets; stripes perpendicular to it indicate antiparallel β-sheets. The Ramachandran plot scatters every residue's (φ, ψ) pair against the sterically allowed regions. The PAE heatmap renders the predicted-aligned-error matrix.

InterPro / GO / CATH / organism. Database cross-references. InterPro integrates a dozen domain/family signature databases into unified entries with residue-range hits. GO terms attach function/process/location labels with evidence codes. CATH codes position the fold in a four-level structural taxonomy. Organism is the NCBI-taxonomy species name.

Nearest PDB structures. The Foldseek neighbor list gives the closest experimentally determined structures in the PDB, ranked by structural alignment. TM-score near 1 means near-identical fold; near 0.3 means only rough topology match. This is how one finds what a novel AlphaFold prediction most resembles in the solved-structure universe.

Predicted aligned error. PAE(i, j) answers: if I align the predicted and true structures on residue i, how far off (in Å) do I expect residue j to be? A block-diagonal PAE matrix with low values on the blocks and high values off-diagonal is the signature of a multi-domain protein with confidently predicted domains but uncertain inter-domain orientation.

Solvent-accessible surface area. Accessible surface area quantifies burial. A residue with SASA near zero is packed into the hydrophobic core; one with SASA >100 Å² sits on the surface. Computed here via the Shrake–Rupley numerical algorithm with a 1.4 Å probe.

B-factor. B-factor (Debye–Waller factor) reflects atomic displacement in the crystal lattice. It is an experimental observable (units Å²), not a prediction; low values mean the atom is pinned down, high values mean it moves or is heterogeneous across the crystal.

pLDDT. For AlphaFold models, the B-factor field carries pLDDT — the model's own estimate of local accuracy on a 0–100 scale. Regions with pLDDT<50 should be treated as essentially unmodeled; they often correspond to intrinsically disordered segments.

Backbone torsions (φ/ψ). φ (phi) and ψ (psi) are the two rotatable backbone dihedrals per residue: φ is the C(i-1)–N–Cα–C torsion, ψ is the N–Cα–C–N(i+1) torsion, both in degrees on (−180°, 180°]. α-helical residues cluster near (−60°, −45°); β-strand residues near (−120°, +130°). A Ramachandran plot is simply a scatter of (φ, ψ) for every residue.

Radius of gyration, Cα contacts, bounding box. Radius of gyration (Rg) is the root-mean-square distance of Cα atoms from their centroid — a single number for overall size and compactness. A globular domain of N residues has Rg ≈ 2.2·N^0.38 Å; an extended or disordered chain has a much larger Rg. The Cα contact count is the number of residue pairs whose Cα atoms are within 8 Å and are more than four positions apart in sequence — a standard proxy for tertiary packing density. The bounding box is the smallest axis-aligned box enclosing all Cα atoms.

Secondary structure (3-state, P-SEA). Three-state secondary structure (P-SEA) collapses the eight DSSP classes into helix (a), strand (b), and coil (c). P-SEA assigns these from Cα geometry alone — distances and angles — without requiring backbone oxygens, so it works on any Cα trace.

Secondary structure (8-state, DSSP). DSSP 8-state secondary structure assigns each residue one of H (α-helix), G (3₁₀-helix), I (π-helix), E (extended β-strand), B (isolated β-bridge), T (hydrogen-bonded turn), S (bend), or '-' (coil). The assignment is computed from backbone hydrogen-bond geometry via the Kabsch–Sander algorithm.

Foldseek 3Di. A 3Di character summarizes, for each residue, the relative orientation of the Cα frame of its nearest spatial neighbor. Because it encodes fold topology rather than chemistry, 3Di alignments detect remote structural similarity that sequence alignment misses.

mmCIF coordinates. The mmCIF block holds the 3D Cartesian coordinates of each backbone atom (N, Cα, C, O) in ångströms. mmCIF is the PDB's canonical archive format — a tagged-loop text representation of the atomic model.

Sequence. Sequence gives the chain of amino acids in standard one-letter code (A=alanine, C=cysteine, …, Y=tyrosine), read N→C. It is the only feature that is directly encoded by the gene; all structural features are derived from the folded form of this sequence.